Protein AF-A0A1H6F3I1-F1 (afdb_monomer)

Mean predicted aligned error: 3.03 Å

Sequence (189 aa):
MLNPTYPAAVVAGNVETSQAVTDALYGALGVLAGSQGTMNNFTFGNQDYQYYETLCGGTGAGPDFPGADAVHSHMTNSRLTDPEVLETRFPVRLDSFR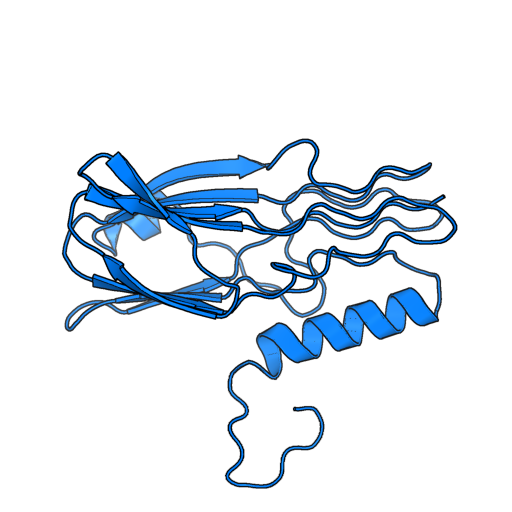IRRDSGGSGQQPGGDGVERRLCFLQPMQAAILSGHRTLPPHGLVGGGSGKTGENQVERIDGKIEKLGGTAEVDMQAGDVFVIKTPGGGGFG

Radius of gyration: 16.83 Å; Cα contacts (8 Å, |Δi|>4): 599; chains: 1; bounding box: 41×43×47 Å

pLDDT: mean 96.12, std 4.03, range [79.38, 98.88]

Secondary structure (DSSP, 8-state):
--SPPTTS--TTIIIIIHHHHHHHHHHHHTSS--------EEEEE-SS-EEEE---BPPPP-SS-PPPTTB--TT--PPPPPHHHHHHHSSEEEEEEEEETT-SPPSSBPPPPEEEEEEEESS-EEEEEE-S-SSSPPPPBTTPPPPPPPEEEEE-TTS-EEEE-SEEEEEEPTT-EEEEE---PPPB-

Organism: NCBI:txid1899563

InterPro domains:
  IPR003692 Hydantoinase B/oxoprolinase [PF02538] (1-189)
  IPR045079 Oxoprolinase-like [PTHR11365] (1-185)

Structure (mmCIF, N/CA/C/O backbone):
data_AF-A0A1H6F3I1-F1
#
_entry.id   AF-A0A1H6F3I1-F1
#
loop_
_atom_site.group_PDB
_atom_site.id
_atom_site.type_symbol
_atom_site.label_atom_id
_atom_site.label_alt_id
_atom_site.label_comp_id
_atom_site.label_asym_id
_atom_site.label_entity_id
_atom_site.label_seq_id
_atom_site.pdbx_PDB_ins_code
_atom_site.Cartn_x
_atom_site.Cartn_y
_atom_site.Cartn_z
_atom_site.occupancy
_atom_site.B_iso_o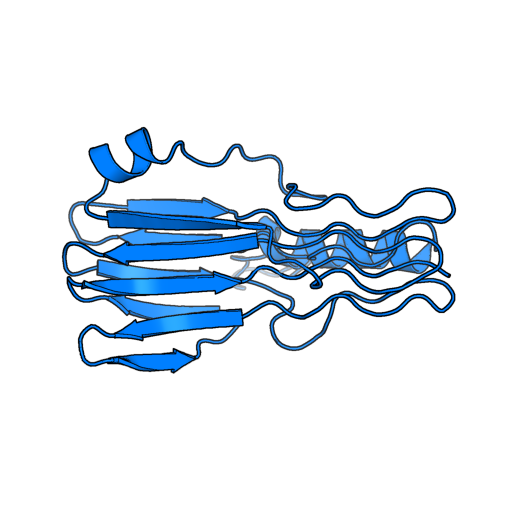r_equiv
_atom_site.auth_seq_id
_atom_site.auth_comp_id
_atom_site.auth_asym_id
_atom_site.auth_atom_id
_atom_site.pdbx_PDB_model_num
ATOM 1 N N . MET A 1 1 ? 3.421 -20.250 -3.671 1.00 79.38 1 MET A N 1
ATOM 2 C CA . MET A 1 1 ? 2.124 -19.620 -3.998 1.00 79.38 1 MET A CA 1
ATOM 3 C C . MET A 1 1 ? 1.605 -19.965 -5.391 1.00 79.38 1 MET A C 1
ATOM 5 O O . MET A 1 1 ? 0.431 -20.267 -5.481 1.00 79.38 1 MET A O 1
ATOM 9 N N . LEU A 1 2 ? 2.416 -19.959 -6.459 1.00 84.81 2 LEU A N 1
ATOM 10 C CA . LEU A 1 2 ? 1.909 -20.157 -7.834 1.00 84.81 2 LEU A CA 1
ATOM 11 C C . LEU A 1 2 ? 1.447 -21.579 -8.196 1.00 84.81 2 LEU A C 1
ATOM 13 O O . LEU A 1 2 ? 0.582 -21.735 -9.046 1.00 84.81 2 LEU A O 1
ATOM 17 N N . ASN A 1 3 ? 2.008 -22.605 -7.559 1.00 89.56 3 ASN A N 1
ATOM 18 C CA . ASN A 1 3 ? 1.570 -23.994 -7.713 1.00 89.56 3 ASN A CA 1
ATOM 19 C C . ASN A 1 3 ? 1.567 -24.669 -6.332 1.00 89.56 3 ASN A C 1
ATOM 21 O O . ASN A 1 3 ? 2.534 -25.346 -5.977 1.00 89.56 3 ASN A O 1
ATOM 25 N N . PRO A 1 4 ? 0.583 -24.353 -5.473 1.00 88.69 4 PRO A N 1
ATOM 26 C CA . PRO A 1 4 ? 0.549 -24.848 -4.107 1.00 88.69 4 PRO A CA 1
ATOM 27 C C . PRO A 1 4 ? 0.063 -26.300 -4.072 1.00 88.69 4 PRO A C 1
ATOM 29 O O . PRO A 1 4 ? -0.896 -26.665 -4.746 1.00 88.69 4 PRO A O 1
ATOM 32 N N . THR A 1 5 ? 0.685 -27.115 -3.225 1.00 93.19 5 THR A N 1
ATOM 33 C CA . THR A 1 5 ? 0.215 -28.474 -2.937 1.00 93.19 5 THR A CA 1
ATOM 34 C C . THR A 1 5 ? -0.659 -28.445 -1.690 1.00 93.19 5 THR A C 1
ATOM 36 O O . THR A 1 5 ? -0.264 -27.876 -0.673 1.00 93.19 5 THR A O 1
ATOM 39 N N . TYR A 1 6 ? -1.842 -29.059 -1.742 1.00 90.88 6 TYR A N 1
ATOM 40 C CA . TYR A 1 6 ? -2.710 -29.201 -0.568 1.00 90.88 6 TYR A CA 1
ATOM 41 C C . TYR A 1 6 ? -1.950 -29.862 0.605 1.00 90.88 6 TYR A C 1
ATOM 43 O O . TYR A 1 6 ? -1.241 -30.842 0.360 1.00 90.88 6 TYR A O 1
ATOM 51 N N . PRO A 1 7 ? -2.084 -29.382 1.863 1.00 92.56 7 PRO A N 1
ATOM 52 C CA . PRO A 1 7 ? -2.989 -28.339 2.373 1.00 92.56 7 PRO A CA 1
ATOM 53 C C . PRO A 1 7 ? -2.324 -26.957 2.556 1.00 92.56 7 PRO A C 1
ATOM 55 O O . PRO A 1 7 ? -2.659 -26.235 3.494 1.00 92.56 7 PRO A O 1
ATOM 58 N N . ALA A 1 8 ? -1.349 -26.587 1.716 1.00 89.75 8 ALA A N 1
ATOM 59 C CA . ALA A 1 8 ? -0.646 -25.311 1.857 1.00 89.75 8 ALA A CA 1
ATOM 60 C C . ALA A 1 8 ? -1.614 -24.115 1.906 1.00 89.75 8 ALA A C 1
ATOM 62 O O . ALA A 1 8 ? -2.583 -24.050 1.148 1.00 89.75 8 ALA A O 1
ATOM 63 N N . ALA A 1 9 ? -1.321 -23.147 2.777 1.00 87.31 9 ALA A N 1
ATOM 64 C CA . ALA A 1 9 ? -2.073 -21.903 2.844 1.00 87.31 9 ALA A CA 1
ATOM 65 C C . ALA A 1 9 ? -1.863 -21.089 1.558 1.00 87.31 9 ALA A C 1
ATOM 67 O O . ALA A 1 9 ? -0.732 -20.848 1.137 1.00 87.31 9 ALA A O 1
ATOM 68 N N . VAL A 1 10 ? -2.969 -20.676 0.939 1.00 88.38 10 VAL A N 1
ATOM 69 C CA . VAL A 1 10 ? -2.980 -19.938 -0.340 1.00 88.38 10 VAL A CA 1
ATOM 70 C C . VAL A 1 10 ? -3.662 -18.577 -0.241 1.00 88.38 10 VAL A C 1
ATOM 72 O O . VAL A 1 10 ? -3.747 -17.852 -1.235 1.00 88.38 10 VAL A O 1
ATOM 75 N N . VAL A 1 11 ? -4.130 -18.209 0.956 1.00 79.75 11 VAL A N 1
ATOM 76 C CA . VAL A 1 11 ? -4.587 -16.844 1.226 1.00 79.75 11 VAL A CA 1
ATOM 77 C C . VAL A 1 11 ? -3.439 -15.885 0.888 1.00 79.75 11 VAL A C 1
ATOM 79 O O . VAL A 1 11 ? -2.279 -16.227 1.100 1.00 79.75 11 VAL A O 1
ATOM 82 N N . ALA A 1 12 ? -3.749 -14.736 0.285 1.00 81.81 12 ALA A N 1
ATOM 83 C CA . ALA A 1 12 ? -2.808 -13.818 -0.379 1.00 81.81 12 ALA A CA 1
ATOM 84 C C . ALA A 1 12 ? -2.392 -14.150 -1.828 1.00 81.81 12 ALA A C 1
ATOM 86 O O . ALA A 1 12 ? -1.804 -13.293 -2.488 1.00 81.81 12 ALA A O 1
ATOM 87 N N . GLY A 1 13 ? -2.698 -15.334 -2.374 1.00 83.25 13 GLY A N 1
ATOM 88 C CA . GLY A 1 13 ? -2.279 -15.704 -3.737 1.00 83.25 13 GLY A CA 1
ATOM 89 C C . GLY A 1 13 ? -2.839 -14.765 -4.808 1.00 83.25 13 GLY A C 1
ATOM 90 O O . GLY A 1 13 ? -2.088 -14.137 -5.554 1.00 83.25 13 GLY A O 1
ATOM 91 N N . ASN A 1 14 ? -4.162 -14.606 -4.824 1.00 82.69 14 ASN A N 1
ATOM 92 C CA . ASN A 1 14 ? -4.837 -13.747 -5.798 1.00 82.69 14 ASN A CA 1
ATOM 93 C C . ASN A 1 14 ? -4.574 -12.262 -5.586 1.00 82.69 14 ASN A C 1
ATOM 95 O O . ASN A 1 14 ? -4.738 -11.501 -6.532 1.00 82.69 14 ASN A O 1
ATOM 99 N N . VAL A 1 15 ? -4.214 -11.853 -4.370 1.00 84.00 15 VAL A N 1
ATOM 100 C CA . VAL A 1 15 ? -4.141 -10.434 -4.020 1.00 84.00 15 VAL A CA 1
ATOM 101 C C . VAL A 1 15 ? -2.706 -9.906 -4.026 1.00 84.00 15 VAL A C 1
ATOM 103 O O . VAL A 1 15 ? -2.432 -8.895 -4.654 1.00 84.00 15 VAL A O 1
ATOM 106 N N . GLU A 1 16 ? -1.744 -10.622 -3.448 1.00 92.50 16 GLU A N 1
ATOM 107 C CA . GLU A 1 16 ? -0.349 -10.160 -3.393 1.00 92.50 16 GLU A CA 1
ATOM 108 C C . GLU A 1 16 ? 0.541 -10.868 -4.422 1.00 92.50 16 GLU A C 1
ATOM 110 O O . GLU A 1 16 ? 1.332 -10.231 -5.112 1.00 92.50 16 GLU A O 1
ATOM 115 N N . THR A 1 17 ? 0.409 -12.193 -4.580 1.00 92.06 17 THR A N 1
ATOM 116 C CA . THR A 1 17 ? 1.287 -12.931 -5.512 1.00 92.06 17 THR A CA 1
ATOM 117 C C . THR A 1 17 ? 1.000 -12.558 -6.967 1.00 92.06 17 THR A C 1
ATOM 119 O O . THR A 1 17 ? 1.933 -12.383 -7.745 1.00 92.06 17 THR A O 1
ATOM 122 N N . SER A 1 18 ? -0.273 -12.414 -7.341 1.00 92.69 18 SER A N 1
ATOM 123 C CA . SER A 1 18 ? -0.676 -12.036 -8.703 1.00 92.69 18 SER A CA 1
ATOM 124 C C . SER A 1 18 ? -0.163 -10.642 -9.106 1.00 92.69 18 SER A C 1
ATOM 126 O O . SER A 1 18 ? 0.289 -10.463 -10.238 1.00 92.69 18 SER A O 1
ATOM 128 N N . GLN A 1 19 ? -0.169 -9.686 -8.168 1.00 94.12 19 GLN A N 1
ATOM 129 C CA . GLN A 1 19 ? 0.387 -8.344 -8.338 1.00 94.12 19 GLN A CA 1
ATOM 130 C C . GLN A 1 19 ? 1.887 -8.422 -8.626 1.00 94.12 19 GLN A C 1
ATOM 132 O O . GLN A 1 19 ? 2.334 -7.979 -9.682 1.00 94.12 19 GLN A O 1
ATOM 137 N N . ALA A 1 20 ? 2.641 -9.101 -7.754 1.00 93.00 20 ALA A N 1
ATOM 138 C CA . ALA A 1 20 ? 4.086 -9.256 -7.904 1.00 93.00 20 ALA A CA 1
ATOM 139 C C . ALA A 1 20 ? 4.481 -9.953 -9.217 1.00 93.00 20 ALA A C 1
ATOM 141 O O . ALA A 1 20 ? 5.459 -9.575 -9.856 1.00 93.00 20 ALA A O 1
ATOM 142 N N . VAL A 1 21 ? 3.717 -10.964 -9.642 1.00 94.50 21 VAL A N 1
ATOM 143 C CA . VAL A 1 21 ? 3.950 -11.669 -10.914 1.00 94.50 21 VAL A CA 1
ATOM 144 C C . VAL A 1 21 ? 3.700 -10.751 -12.102 1.00 94.50 21 VAL A C 1
ATOM 146 O O . VAL A 1 21 ? 4.485 -10.751 -13.046 1.00 94.50 21 VAL A O 1
ATOM 149 N N . THR A 1 22 ? 2.628 -9.961 -12.056 1.00 95.19 22 THR A N 1
ATOM 150 C CA . THR A 1 22 ? 2.292 -9.024 -13.132 1.00 95.19 22 THR A CA 1
ATOM 151 C C . THR A 1 22 ? 3.362 -7.939 -13.266 1.00 95.19 22 THR A C 1
ATOM 153 O O . THR A 1 22 ? 3.863 -7.722 -14.369 1.00 95.19 22 THR A O 1
ATOM 156 N N . ASP A 1 23 ? 3.779 -7.327 -12.153 1.00 94.06 23 ASP A N 1
ATOM 157 C CA . ASP A 1 23 ? 4.871 -6.343 -12.132 1.00 94.06 23 ASP A CA 1
ATOM 158 C C . ASP A 1 23 ? 6.190 -6.945 -12.640 1.00 94.06 23 ASP A C 1
ATOM 160 O O . ASP A 1 23 ? 6.886 -6.329 -13.446 1.00 94.06 23 ASP A O 1
ATOM 164 N N . ALA A 1 24 ? 6.526 -8.172 -12.228 1.00 94.12 24 ALA A N 1
ATOM 165 C CA . ALA A 1 24 ? 7.737 -8.849 -12.688 1.00 94.12 24 ALA A CA 1
ATOM 166 C C . ALA A 1 24 ? 7.734 -9.094 -14.205 1.00 94.12 24 ALA A C 1
ATOM 168 O O . ALA A 1 24 ? 8.768 -8.925 -14.851 1.00 94.12 24 ALA A O 1
ATOM 169 N N . LEU A 1 25 ? 6.589 -9.470 -14.785 1.00 96.44 25 LEU A N 1
ATOM 170 C CA . LEU A 1 25 ? 6.459 -9.669 -16.231 1.00 96.44 25 LEU A CA 1
ATOM 171 C C . LEU A 1 25 ? 6.636 -8.356 -16.995 1.00 96.44 25 LEU A C 1
ATOM 173 O O . LEU A 1 25 ? 7.384 -8.319 -17.972 1.00 96.44 25 LEU A O 1
ATOM 177 N N . TYR A 1 26 ? 5.992 -7.276 -16.550 1.00 96.38 26 TYR A N 1
ATOM 178 C CA . TYR A 1 26 ? 6.137 -5.979 -17.207 1.00 96.38 26 TYR A CA 1
ATOM 179 C C . TYR A 1 26 ? 7.553 -5.410 -17.090 1.00 96.38 26 TYR A C 1
ATOM 181 O O . TYR A 1 26 ? 8.094 -4.928 -18.089 1.00 96.38 26 TYR A O 1
ATOM 189 N N . GLY A 1 27 ? 8.170 -5.530 -15.912 1.00 94.12 27 GLY A N 1
ATOM 190 C CA . GLY A 1 27 ? 9.555 -5.122 -15.691 1.00 94.12 27 GLY A CA 1
ATOM 191 C C . GLY A 1 27 ? 10.535 -5.926 -16.549 1.00 94.12 27 GLY A C 1
ATOM 192 O O . GLY A 1 27 ? 11.423 -5.348 -17.171 1.00 94.12 27 GLY A O 1
ATOM 193 N N . ALA A 1 28 ? 10.340 -7.245 -16.670 1.00 95.38 28 ALA A N 1
ATOM 194 C CA . ALA A 1 28 ? 11.172 -8.104 -17.518 1.00 95.38 28 ALA A CA 1
ATOM 195 C C . ALA A 1 28 ? 11.045 -7.780 -19.016 1.00 95.38 28 ALA A C 1
ATOM 197 O O . ALA A 1 28 ? 12.019 -7.900 -19.756 1.00 95.38 28 ALA A 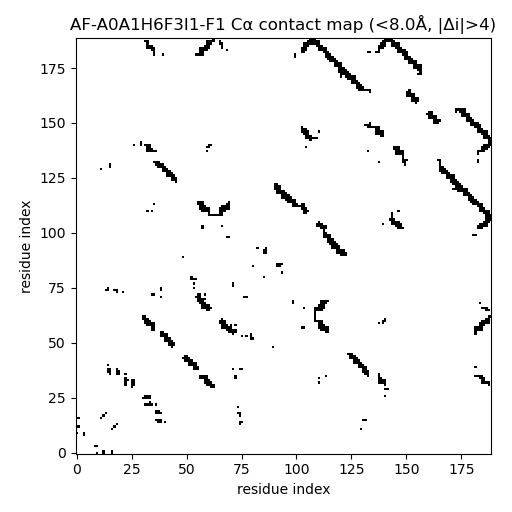O 1
ATOM 198 N N . LEU A 1 29 ? 9.858 -7.359 -19.463 1.00 96.00 29 LEU A N 1
ATOM 199 C CA . LEU A 1 29 ? 9.623 -6.900 -20.835 1.00 96.00 29 LEU A CA 1
ATOM 200 C C . LEU A 1 29 ? 10.100 -5.460 -21.077 1.00 96.00 29 LEU A C 1
ATOM 202 O O . LEU A 1 29 ? 10.172 -5.035 -22.227 1.00 96.00 29 LEU A O 1
ATOM 206 N N . GLY A 1 30 ? 10.415 -4.711 -20.018 1.00 93.25 30 GLY A N 1
ATOM 207 C CA . GLY A 1 30 ? 10.867 -3.326 -20.106 1.00 93.25 30 GLY A CA 1
ATOM 208 C C . GLY A 1 30 ? 9.797 -2.353 -20.604 1.00 93.25 30 GLY A C 1
ATOM 209 O O . GLY A 1 30 ? 10.138 -1.340 -21.210 1.00 93.25 30 GLY A O 1
ATOM 210 N N . VAL A 1 31 ? 8.515 -2.656 -20.377 1.00 94.94 31 VAL A N 1
ATOM 211 C CA . VAL A 1 31 ? 7.386 -1.839 -20.868 1.00 94.94 31 VAL A CA 1
ATOM 212 C C . VAL A 1 31 ? 6.736 -0.975 -19.786 1.00 94.94 31 VAL A C 1
ATOM 214 O O . VAL A 1 31 ? 6.050 -0.011 -20.111 1.00 94.94 31 VAL A O 1
ATOM 217 N N . LEU A 1 32 ? 6.940 -1.313 -18.510 1.00 97.44 32 LEU A N 1
ATOM 218 C CA . LEU A 1 32 ? 6.406 -0.580 -17.363 1.00 97.44 32 LEU A CA 1
ATOM 219 C C . LEU A 1 32 ? 7.351 -0.754 -16.169 1.00 97.44 32 LEU A C 1
ATOM 221 O O . LEU A 1 32 ? 7.809 -1.868 -15.906 1.00 97.44 32 LEU A O 1
ATOM 225 N N . ALA A 1 33 ? 7.631 0.328 -15.446 1.00 98.12 33 ALA A N 1
ATOM 226 C CA . ALA A 1 33 ? 8.246 0.260 -14.124 1.00 98.12 33 ALA A CA 1
ATOM 227 C C . ALA A 1 33 ? 7.305 -0.421 -13.111 1.00 98.12 33 ALA A C 1
ATOM 229 O O . ALA A 1 33 ? 6.116 -0.605 -13.372 1.00 98.12 33 ALA A O 1
ATOM 230 N N . GLY A 1 34 ? 7.812 -0.780 -11.932 1.00 97.94 34 GLY A N 1
ATOM 231 C CA . GLY A 1 34 ? 6.987 -1.406 -10.900 1.00 97.94 34 GLY A CA 1
ATOM 232 C C . GLY A 1 34 ? 5.876 -0.471 -10.421 1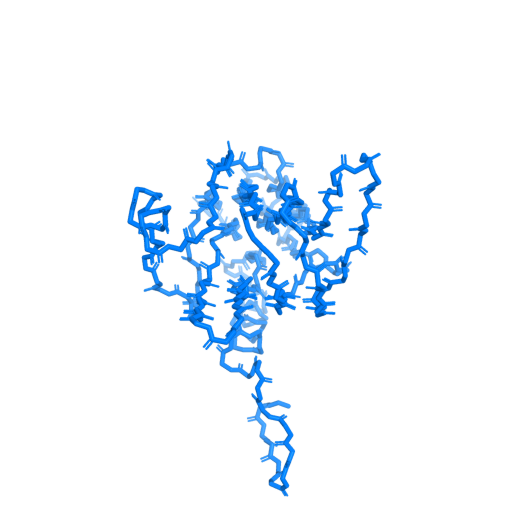.00 97.94 34 GLY A C 1
ATOM 233 O O . GLY A 1 34 ? 6.148 0.670 -10.043 1.00 97.94 34 GLY A O 1
ATOM 234 N N . SER A 1 35 ? 4.631 -0.940 -10.404 1.00 97.81 35 SER A N 1
ATOM 235 C CA . SER A 1 35 ? 3.531 -0.227 -9.743 1.00 97.81 35 SER A CA 1
ATOM 236 C C . SER A 1 35 ? 3.548 -0.481 -8.234 1.00 97.81 35 SER A C 1
ATOM 238 O O . SER A 1 35 ? 4.462 -1.103 -7.701 1.00 97.81 35 SER A O 1
ATOM 240 N N . GLN A 1 36 ? 2.513 -0.040 -7.512 1.00 96.75 36 GLN A N 1
ATOM 241 C CA . GLN A 1 36 ? 2.380 -0.315 -6.078 1.00 96.75 36 GLN A CA 1
ATOM 242 C C . GLN A 1 36 ? 2.485 -1.807 -5.698 1.00 96.75 36 GLN A C 1
ATOM 244 O O . GLN A 1 36 ? 2.711 -2.100 -4.526 1.00 96.75 36 GLN A O 1
ATOM 249 N N . GLY A 1 37 ? 2.267 -2.729 -6.650 1.00 94.62 37 GLY A N 1
ATOM 250 C CA . GLY A 1 37 ? 2.505 -4.170 -6.518 1.00 94.62 37 GLY A CA 1
ATOM 251 C C . GLY A 1 37 ? 1.771 -4.864 -5.371 1.00 94.62 37 GLY A C 1
ATOM 252 O O . GLY A 1 37 ? 2.209 -5.901 -4.879 1.00 94.62 37 GLY A O 1
ATOM 253 N N . THR A 1 38 ? 0.668 -4.285 -4.900 1.00 95.50 38 THR A N 1
ATOM 254 C CA . THR A 1 38 ? -0.129 -4.790 -3.777 1.00 95.50 38 THR A CA 1
ATOM 255 C C . THR A 1 38 ? -1.559 -4.275 -3.864 1.00 95.50 38 THR A C 1
ATOM 257 O O . THR A 1 38 ? -1.799 -3.192 -4.399 1.00 95.50 38 THR A O 1
ATOM 260 N N . MET A 1 39 ? -2.522 -5.033 -3.331 1.00 95.50 39 MET A N 1
ATOM 261 C CA . MET A 1 39 ? -3.905 -4.552 -3.212 1.00 95.50 39 MET A CA 1
ATOM 262 C C . MET A 1 39 ? -4.164 -3.803 -1.904 1.00 95.50 39 MET A C 1
ATOM 264 O O . MET A 1 39 ? -5.237 -3.223 -1.758 1.00 95.50 39 MET A O 1
ATOM 268 N N . ASN A 1 40 ? -3.211 -3.813 -0.961 1.00 95.94 40 ASN A N 1
ATOM 269 C CA . ASN A 1 40 ? -3.369 -3.250 0.383 1.00 95.94 40 ASN A CA 1
ATOM 270 C C . ASN A 1 40 ? -4.675 -3.729 1.045 1.00 95.94 40 ASN A C 1
ATOM 272 O O . ASN A 1 40 ? -5.554 -2.923 1.347 1.00 95.94 40 ASN A O 1
ATOM 276 N N . ASN A 1 41 ? -4.813 -5.045 1.220 1.00 95.62 41 ASN A N 1
ATOM 277 C CA . ASN A 1 41 ? -6.010 -5.663 1.784 1.00 95.62 41 ASN A CA 1
ATOM 278 C C . ASN A 1 41 ? -6.161 -5.244 3.235 1.00 95.62 41 ASN A C 1
ATOM 280 O O . ASN A 1 41 ? -5.406 -5.712 4.090 1.00 95.62 41 ASN A O 1
ATOM 284 N N . PHE A 1 42 ? -7.133 -4.386 3.497 1.00 97.31 42 PHE A N 1
ATOM 285 C CA . PHE A 1 42 ? -7.450 -3.919 4.827 1.00 97.31 42 PHE A CA 1
ATOM 286 C C . PHE A 1 42 ? -8.795 -4.483 5.254 1.00 97.31 42 PHE A C 1
ATOM 288 O O . PHE A 1 42 ? -9.813 -4.315 4.578 1.00 97.31 42 PHE A O 1
ATOM 295 N N . THR A 1 43 ? -8.790 -5.161 6.390 1.00 97.50 43 THR A N 1
ATOM 296 C CA . THR A 1 43 ? -9.984 -5.747 6.984 1.00 97.50 43 THR A CA 1
ATOM 297 C C . THR A 1 43 ? -10.112 -5.306 8.416 1.00 97.50 43 THR A C 1
ATOM 299 O O . THR A 1 43 ? -9.111 -5.185 9.119 1.00 97.50 43 THR A O 1
ATOM 302 N N . PHE A 1 44 ? -11.341 -5.134 8.872 1.00 98.50 44 PHE A N 1
ATOM 303 C CA . PHE A 1 44 ? -11.605 -4.969 10.289 1.00 98.50 44 PHE A CA 1
ATOM 304 C C . PHE A 1 44 ? -12.987 -5.490 10.649 1.00 98.50 44 PHE A C 1
ATOM 306 O O . PHE A 1 44 ? -13.858 -5.645 9.789 1.00 98.50 44 PHE A O 1
ATOM 313 N N . GLY A 1 45 ? -13.194 -5.754 11.931 1.00 98.25 45 GLY A N 1
ATOM 314 C CA . GLY A 1 45 ? -14.476 -6.227 12.415 1.00 98.25 45 GLY A CA 1
ATOM 315 C C . GLY A 1 45 ? -14.481 -6.589 13.889 1.00 98.25 45 GLY A C 1
ATOM 316 O O . GLY A 1 45 ? -13.498 -6.419 14.611 1.00 98.25 45 GLY A O 1
ATOM 317 N N . ASN A 1 46 ? -15.629 -7.086 14.324 1.00 97.62 46 ASN A N 1
ATOM 318 C CA . ASN A 1 46 ? -15.866 -7.674 15.635 1.00 97.62 46 ASN A CA 1
ATOM 319 C C . ASN A 1 46 ? -17.015 -8.697 15.511 1.00 97.62 46 ASN A C 1
ATOM 321 O O . ASN A 1 46 ? -17.228 -9.251 14.436 1.00 97.62 46 ASN A O 1
ATOM 325 N N . GLN A 1 47 ? -17.744 -8.982 16.594 1.00 97.44 47 GLN A N 1
ATOM 326 C CA . GLN A 1 47 ? -18.860 -9.937 16.560 1.00 97.44 47 GLN A CA 1
ATOM 327 C C . GLN A 1 47 ? -20.034 -9.484 15.673 1.00 97.44 47 GLN A C 1
ATOM 329 O O . GLN A 1 47 ? -20.744 -10.335 15.143 1.00 97.44 47 GLN A O 1
ATOM 334 N N . ASP A 1 48 ? -20.209 -8.173 15.489 1.00 97.38 48 ASP A N 1
ATOM 335 C CA . ASP A 1 48 ? -21.362 -7.583 14.801 1.00 97.38 48 ASP A CA 1
ATOM 336 C C . ASP A 1 48 ? -21.018 -7.061 13.395 1.00 97.38 48 ASP A C 1
ATOM 338 O O . ASP A 1 48 ? -21.899 -6.933 12.541 1.00 97.38 48 ASP A O 1
ATOM 342 N N . TYR A 1 49 ? -19.739 -6.764 13.135 1.00 97.56 49 TYR A N 1
ATOM 343 C CA . TYR A 1 49 ? -19.281 -6.124 11.901 1.00 97.56 49 TYR A CA 1
ATOM 344 C C . TYR A 1 49 ? -18.145 -6.887 11.228 1.00 97.56 49 TYR A C 1
ATOM 346 O O . TYR A 1 49 ? -17.222 -7.364 11.884 1.00 97.56 49 TYR A O 1
ATOM 354 N N . GLN A 1 50 ? -18.156 -6.891 9.895 1.00 97.00 50 GLN A N 1
ATOM 355 C CA . GLN A 1 50 ? -17.044 -7.352 9.073 1.00 97.00 50 GLN A CA 1
ATOM 356 C C . GLN A 1 50 ? -16.907 -6.453 7.843 1.00 97.00 50 GLN A C 1
ATOM 358 O O . GLN A 1 50 ? -17.850 -6.298 7.066 1.00 97.00 50 GLN A O 1
ATOM 363 N N . TYR A 1 51 ? -15.722 -5.878 7.664 1.00 96.88 51 TYR A N 1
ATOM 364 C CA . TYR A 1 51 ? -15.376 -5.033 6.530 1.00 96.88 51 TYR A CA 1
ATOM 365 C C . TYR A 1 51 ? -14.111 -5.538 5.838 1.00 96.88 51 TYR A C 1
ATOM 367 O O . TYR A 1 51 ? -13.175 -6.012 6.485 1.00 96.88 51 TYR A O 1
ATOM 375 N N . TYR A 1 52 ? -14.091 -5.419 4.513 1.00 94.75 52 TYR A N 1
ATOM 376 C CA . TYR A 1 52 ? -12.958 -5.747 3.657 1.00 94.75 52 TYR A CA 1
ATOM 377 C C . TYR A 1 52 ? -12.862 -4.699 2.551 1.00 94.75 52 TYR A C 1
ATOM 379 O O . TYR A 1 52 ? -13.846 -4.428 1.862 1.00 94.75 52 TYR A O 1
ATOM 387 N N . GLU A 1 53 ? -11.672 -4.143 2.356 1.00 93.31 53 GLU A N 1
ATOM 388 C CA . GLU A 1 53 ? -11.379 -3.185 1.296 1.00 93.31 53 GLU A CA 1
ATOM 389 C C . GLU A 1 53 ? -9.963 -3.391 0.755 1.00 93.31 53 GLU A C 1
ATOM 391 O O . GLU A 1 53 ? -9.048 -3.828 1.453 1.00 93.31 53 GLU A O 1
ATOM 396 N N . THR A 1 54 ? -9.785 -3.042 -0.513 1.00 94.94 54 THR A N 1
ATOM 397 C CA . THR A 1 54 ? -8.481 -2.910 -1.161 1.00 94.94 54 THR A CA 1
ATOM 398 C C . THR A 1 54 ? -8.225 -1.439 -1.443 1.00 94.94 54 THR A C 1
ATOM 400 O O . THR A 1 54 ? -9.142 -0.727 -1.846 1.00 94.94 54 THR A O 1
ATOM 403 N N . LEU A 1 55 ? -6.986 -0.975 -1.279 1.00 95.75 55 LEU A N 1
ATOM 404 C CA . LEU A 1 55 ? -6.620 0.429 -1.481 1.00 95.75 55 LEU A CA 1
ATOM 405 C C . LEU A 1 55 ? -5.748 0.610 -2.722 1.00 95.75 55 LEU A C 1
ATOM 407 O O . LEU A 1 55 ? -4.861 -0.194 -3.012 1.00 95.75 55 LEU A O 1
ATOM 411 N N . CYS A 1 56 ? -6.026 1.687 -3.454 1.00 96.50 56 CYS A N 1
ATOM 412 C CA . CYS A 1 56 ? -5.272 2.104 -4.627 1.00 96.50 56 CYS A CA 1
ATOM 413 C C . CYS A 1 56 ? -3.874 2.640 -4.269 1.00 96.50 56 CYS A C 1
ATOM 415 O O . CYS A 1 56 ? -3.522 2.817 -3.102 1.00 96.50 56 CYS A O 1
ATOM 417 N N . GLY A 1 57 ? -3.066 2.922 -5.285 1.00 97.38 57 GLY A N 1
ATOM 418 C CA . GLY A 1 57 ? -1.710 3.428 -5.116 1.00 97.38 57 GLY A CA 1
ATOM 419 C C . GLY A 1 57 ? -1.154 3.969 -6.425 1.00 97.38 57 GLY A C 1
ATOM 420 O O . GLY A 1 57 ? -1.912 4.212 -7.363 1.00 97.38 57 GLY A O 1
ATOM 421 N N . GLY A 1 58 ? 0.160 4.167 -6.478 1.00 98.31 58 GLY A N 1
ATOM 422 C CA . GLY A 1 58 ? 0.821 4.673 -7.677 1.00 98.31 58 GLY A CA 1
ATOM 423 C C . GLY A 1 58 ? 1.085 3.578 -8.707 1.00 98.31 58 GLY A C 1
ATOM 424 O O . GLY A 1 58 ? 1.462 2.460 -8.344 1.00 98.31 58 GLY A O 1
ATOM 425 N N . THR A 1 59 ? 0.927 3.883 -9.996 1.00 98.44 59 THR A N 1
ATOM 426 C CA . THR A 1 59 ? 1.382 2.980 -11.070 1.00 98.44 59 THR A CA 1
ATOM 427 C C . THR A 1 59 ? 2.799 3.304 -11.511 1.00 98.44 59 THR A C 1
ATOM 429 O O . THR A 1 59 ? 3.245 4.448 -11.402 1.00 98.44 59 THR A O 1
ATOM 432 N N . GLY A 1 60 ? 3.503 2.309 -12.045 1.00 98.38 60 GLY A N 1
ATOM 433 C CA . GLY A 1 60 ? 4.785 2.533 -12.701 1.00 98.38 60 GLY A CA 1
ATOM 434 C C . GLY A 1 60 ? 4.641 3.402 -13.952 1.00 98.38 60 GLY A C 1
ATOM 435 O O . GLY A 1 60 ? 3.581 3.428 -14.584 1.00 98.38 60 GLY A O 1
ATOM 436 N N . ALA A 1 61 ? 5.710 4.116 -14.290 1.00 98.50 61 ALA A N 1
ATOM 437 C CA . ALA A 1 61 ? 5.841 4.851 -15.542 1.00 98.50 61 ALA A CA 1
ATOM 438 C C . ALA A 1 61 ? 6.284 3.938 -16.698 1.00 98.50 61 ALA A C 1
ATOM 440 O O . ALA A 1 61 ? 6.924 2.903 -16.481 1.00 98.50 61 ALA A O 1
ATOM 441 N N . GLY A 1 62 ? 5.957 4.334 -17.926 1.00 97.69 62 GLY A N 1
ATOM 442 C CA . GLY A 1 62 ? 6.409 3.688 -19.159 1.00 97.69 62 GLY A CA 1
ATOM 443 C C . GLY A 1 62 ? 7.324 4.593 -19.991 1.00 97.69 62 GLY A C 1
ATOM 444 O O . GLY A 1 62 ? 7.618 5.717 -19.582 1.00 97.69 62 GLY A O 1
ATOM 445 N N . PRO A 1 63 ? 7.767 4.132 -21.175 1.00 95.88 63 PRO A N 1
ATOM 446 C CA . PRO A 1 63 ? 8.685 4.885 -22.033 1.00 95.88 63 PRO A CA 1
ATOM 447 C C . PRO A 1 63 ? 8.159 6.253 -22.488 1.00 95.88 63 PRO A C 1
ATOM 449 O O . PRO A 1 63 ? 8.931 7.186 -22.700 1.00 95.88 63 PRO A O 1
ATOM 452 N N . ASP A 1 64 ? 6.845 6.373 -22.650 1.00 96.69 64 ASP A N 1
ATOM 453 C CA . ASP A 1 64 ? 6.165 7.528 -23.234 1.00 96.69 64 ASP A CA 1
ATOM 454 C C . ASP A 1 64 ? 5.033 8.084 -22.355 1.00 96.69 64 ASP A C 1
ATOM 456 O O . ASP A 1 64 ? 4.344 9.019 -22.766 1.00 96.69 64 ASP A O 1
ATOM 460 N N . PHE A 1 65 ? 4.857 7.567 -21.132 1.00 97.88 65 PHE A N 1
ATOM 461 C CA . PHE A 1 65 ? 3.816 8.026 -20.210 1.00 97.88 65 PHE A CA 1
ATOM 462 C C . PHE A 1 65 ? 4.251 8.002 -18.734 1.00 97.88 65 PHE A C 1
ATOM 464 O O . PHE A 1 65 ? 4.947 7.073 -18.309 1.00 97.88 65 PHE A O 1
ATOM 471 N N . PRO A 1 66 ? 3.807 8.985 -17.926 1.00 98.62 66 PRO A N 1
ATOM 472 C CA . PRO A 1 66 ? 3.972 8.952 -16.478 1.00 98.62 66 PRO A CA 1
ATOM 473 C C . PRO A 1 66 ? 3.050 7.908 -15.842 1.00 98.62 66 PRO A C 1
ATOM 475 O O . PRO A 1 66 ? 2.022 7.527 -16.407 1.00 98.62 66 PRO A O 1
ATOM 478 N N . GLY A 1 67 ? 3.391 7.483 -14.631 1.00 98.38 67 GLY A N 1
ATOM 479 C CA . GLY A 1 67 ? 2.487 6.700 -13.802 1.00 98.38 67 GLY A CA 1
ATOM 480 C C . GLY A 1 67 ? 1.273 7.518 -13.350 1.00 98.38 67 GLY A C 1
ATOM 481 O O . GLY A 1 67 ? 1.336 8.738 -13.208 1.00 98.38 67 GLY A O 1
ATOM 482 N N . ALA A 1 68 ? 0.154 6.839 -13.114 1.00 98.44 68 ALA A N 1
ATOM 483 C CA . ALA A 1 68 ? -1.069 7.441 -12.607 1.00 98.44 68 ALA A CA 1
ATOM 484 C C . ALA A 1 68 ? -1.102 7.420 -11.072 1.00 98.44 68 ALA A C 1
ATOM 486 O O . ALA A 1 68 ? -0.809 6.398 -10.441 1.00 98.44 68 ALA A O 1
ATOM 487 N N . ASP A 1 69 ? -1.502 8.547 -10.485 1.00 98.62 69 ASP A N 1
ATOM 488 C CA . ASP A 1 69 ? -1.692 8.698 -9.043 1.00 98.62 69 ASP A CA 1
ATOM 489 C C . ASP A 1 69 ? -2.962 7.974 -8.575 1.00 98.62 69 ASP A C 1
ATOM 491 O O . ASP A 1 69 ? -4.022 8.113 -9.185 1.00 98.62 69 ASP A O 1
ATOM 495 N N . ALA A 1 70 ? -2.893 7.304 -7.423 1.00 97.06 70 ALA A N 1
ATOM 496 C CA . ALA A 1 70 ? -4.057 6.853 -6.657 1.00 97.06 70 ALA A CA 1
ATOM 497 C C . ALA A 1 70 ? -5.077 5.992 -7.431 1.00 97.06 70 ALA A C 1
ATOM 499 O O . ALA A 1 70 ? -6.286 6.081 -7.191 1.00 97.06 70 ALA A O 1
ATOM 500 N N . VAL A 1 71 ? -4.608 5.107 -8.312 1.00 96.19 71 VAL A N 1
ATOM 501 C CA . VAL A 1 71 ? -5.468 4.188 -9.076 1.00 96.19 71 VAL A CA 1
ATOM 502 C C . VAL A 1 71 ? -5.286 2.735 -8.650 1.00 96.19 71 VAL A C 1
ATOM 504 O O . VAL A 1 71 ? -4.260 2.322 -8.101 1.00 96.19 71 VAL A O 1
ATOM 507 N N . HIS A 1 72 ? -6.323 1.933 -8.866 1.00 94.69 72 HIS A N 1
ATOM 508 C CA . HIS A 1 72 ? -6.186 0.486 -8.794 1.00 94.69 72 HIS A CA 1
ATOM 509 C C . HIS A 1 72 ? -5.451 -0.005 -10.044 1.00 94.69 72 HIS A C 1
ATOM 511 O O . HIS A 1 72 ? -5.789 0.385 -11.159 1.00 94.69 72 HIS A O 1
ATOM 517 N N . SER A 1 73 ? -4.427 -0.833 -9.844 1.00 92.50 73 SER A N 1
ATOM 518 C CA . SER A 1 73 ? -3.561 -1.332 -10.909 1.00 92.50 73 SER A CA 1
ATOM 519 C C . SER A 1 73 ? -3.578 -2.854 -10.981 1.00 92.50 73 SER A C 1
ATOM 521 O O . SER A 1 73 ? -3.849 -3.549 -9.995 1.00 92.50 73 SER A O 1
ATOM 523 N N . HIS A 1 74 ? -3.256 -3.364 -12.170 1.00 92.69 74 HIS A N 1
ATOM 524 C CA . HIS A 1 74 ? -3.116 -4.786 -12.473 1.00 92.69 74 HIS A CA 1
ATOM 525 C C . HIS A 1 74 ? -4.337 -5.614 -12.055 1.00 92.69 74 HIS A C 1
ATOM 527 O O . HIS A 1 74 ? -5.378 -5.555 -12.701 1.00 92.69 74 HIS A O 1
ATOM 533 N N . MET A 1 75 ? -4.194 -6.416 -11.000 1.00 90.56 75 MET A N 1
ATOM 534 C CA . MET A 1 75 ? -5.175 -7.409 -10.572 1.00 90.56 75 MET A CA 1
ATOM 535 C C . MET A 1 75 ? -6.245 -6.824 -9.641 1.00 90.56 75 MET A C 1
ATOM 537 O O . MET A 1 75 ? -7.093 -7.563 -9.145 1.00 90.56 75 MET A O 1
ATOM 541 N N . THR A 1 76 ? -6.227 -5.508 -9.407 1.00 87.06 76 THR A N 1
ATOM 542 C CA . THR A 1 76 ? -7.238 -4.804 -8.614 1.00 87.06 76 THR A CA 1
ATOM 543 C C . THR A 1 76 ? -8.141 -3.982 -9.533 1.00 87.06 76 THR A C 1
ATOM 545 O O . THR A 1 76 ? -7.658 -3.144 -10.288 1.00 87.06 76 THR A O 1
ATOM 548 N N . ASN A 1 77 ? -9.457 -4.188 -9.449 1.00 83.31 77 ASN A N 1
ATOM 549 C CA . ASN A 1 77 ? -10.471 -3.402 -10.170 1.00 83.31 77 ASN A CA 1
ATOM 550 C C . ASN A 1 77 ? -11.717 -3.179 -9.292 1.00 83.31 77 ASN A C 1
ATOM 552 O O . ASN A 1 77 ? -12.858 -3.399 -9.698 1.00 83.31 77 ASN A O 1
ATOM 556 N N . SER A 1 78 ? -11.484 -2.831 -8.029 1.00 83.38 78 SER A N 1
ATOM 557 C CA . SER A 1 78 ? -12.529 -2.499 -7.064 1.00 83.38 78 SER A CA 1
ATOM 558 C C . SER A 1 78 ? -12.872 -1.016 -7.131 1.00 83.38 78 SER A C 1
ATOM 560 O O . SER A 1 78 ? -12.004 -0.183 -7.378 1.00 83.38 78 SER A O 1
ATOM 562 N N . ARG A 1 79 ? -14.122 -0.667 -6.824 1.00 84.62 79 ARG A N 1
ATOM 563 C CA . ARG A 1 79 ? -14.450 0.693 -6.383 1.00 84.62 79 ARG A CA 1
ATOM 564 C C . ARG A 1 79 ? -14.279 0.763 -4.872 1.00 84.62 79 ARG A C 1
ATOM 566 O O . ARG A 1 79 ? -14.669 -0.175 -4.181 1.00 84.62 79 ARG A O 1
ATOM 573 N N . LEU A 1 80 ? -13.704 1.858 -4.388 1.00 86.94 80 LEU A N 1
ATOM 574 C CA . LEU A 1 80 ? -13.658 2.145 -2.956 1.00 86.94 80 LEU A CA 1
ATOM 575 C C . LEU A 1 80 ? -15.070 2.429 -2.443 1.00 86.94 80 LEU A C 1
ATOM 577 O O . LEU A 1 80 ? -15.912 2.940 -3.185 1.00 86.94 80 LEU A O 1
ATOM 581 N N . THR A 1 81 ? -15.322 2.097 -1.180 1.00 92.50 81 THR A N 1
ATOM 582 C CA . THR A 1 81 ? -16.599 2.421 -0.536 1.00 92.50 81 THR A CA 1
ATOM 583 C C . THR A 1 81 ? -16.666 3.926 -0.297 1.00 92.50 81 THR A C 1
ATOM 585 O O . THR A 1 81 ? -15.724 4.504 0.253 1.00 92.50 81 THR A O 1
ATOM 588 N N . ASP A 1 82 ? -17.782 4.553 -0.673 1.00 95.19 82 ASP A N 1
ATOM 589 C CA . ASP A 1 82 ? -18.000 5.975 -0.409 1.00 95.19 82 ASP A CA 1
ATOM 590 C C . ASP A 1 82 ? -17.892 6.263 1.100 1.00 95.19 82 ASP A C 1
ATOM 592 O O . ASP A 1 82 ? -18.463 5.508 1.897 1.00 95.19 82 ASP A O 1
ATOM 596 N N . PRO A 1 83 ? -17.205 7.346 1.520 1.00 96.62 83 PRO A N 1
ATOM 597 C CA . PRO A 1 83 ? -17.011 7.654 2.937 1.00 96.62 83 PRO A CA 1
ATOM 598 C C . PRO A 1 83 ? -18.319 7.698 3.734 1.00 96.62 83 PRO A C 1
ATOM 600 O O . PRO A 1 83 ? -18.417 7.073 4.781 1.00 96.62 83 PRO A O 1
ATOM 603 N N . GLU A 1 84 ? -19.362 8.339 3.200 1.00 97.62 84 GLU A N 1
ATOM 604 C CA . GLU A 1 84 ? -20.666 8.433 3.870 1.00 97.62 84 GLU A CA 1
ATOM 605 C C . GLU A 1 84 ? -21.304 7.053 4.094 1.00 97.62 84 GLU A C 1
ATOM 607 O O . GLU A 1 84 ? -21.902 6.790 5.139 1.00 97.62 84 GLU A O 1
ATOM 612 N N . VAL A 1 85 ? -21.143 6.137 3.133 1.00 97.44 85 VAL A N 1
ATOM 613 C CA . VAL A 1 85 ? -21.653 4.763 3.237 1.00 97.44 85 VAL A CA 1
ATOM 614 C C . VAL A 1 85 ? -20.840 3.962 4.250 1.00 97.44 85 VAL A C 1
ATOM 616 O O . VAL A 1 85 ? -21.426 3.208 5.029 1.00 97.44 85 VAL A O 1
ATOM 619 N N . LEU A 1 86 ? -19.515 4.127 4.254 1.00 97.81 86 LEU A N 1
ATOM 620 C CA . LEU A 1 86 ? -18.615 3.502 5.222 1.00 97.81 86 LEU A CA 1
ATOM 621 C C . LEU A 1 86 ? -18.989 3.915 6.652 1.00 97.81 86 LEU A C 1
ATOM 623 O O . LEU A 1 86 ? -19.255 3.051 7.482 1.00 97.81 86 LEU A O 1
ATOM 627 N N . GLU A 1 87 ? -19.075 5.216 6.915 1.00 98.19 87 GLU A N 1
ATOM 628 C CA . GLU A 1 87 ? -19.330 5.770 8.252 1.00 98.19 87 GLU A CA 1
ATOM 629 C C . GLU A 1 87 ? -20.755 5.504 8.752 1.00 98.19 87 GLU A C 1
ATOM 631 O O . GLU A 1 87 ? -20.986 5.364 9.949 1.00 98.19 87 GLU A O 1
ATOM 636 N N . THR A 1 88 ? -21.728 5.387 7.843 1.00 97.69 88 THR A N 1
ATOM 637 C CA . THR A 1 88 ? -23.109 5.044 8.219 1.00 97.69 88 THR A CA 1
ATOM 638 C C . THR A 1 88 ? -23.247 3.572 8.603 1.00 97.69 88 THR A C 1
ATOM 640 O O . THR A 1 88 ? -24.060 3.219 9.457 1.00 97.69 88 THR A O 1
ATOM 643 N N . ARG A 1 89 ? -22.501 2.683 7.937 1.00 97.38 89 ARG A N 1
ATOM 644 C CA . ARG A 1 89 ? -22.640 1.228 8.111 1.00 97.38 89 ARG A CA 1
ATOM 645 C C . ARG A 1 89 ? -21.713 0.655 9.165 1.00 97.38 89 ARG A C 1
ATOM 647 O O . ARG A 1 89 ? -22.031 -0.387 9.735 1.00 97.38 89 ARG A O 1
ATOM 654 N N . PHE A 1 90 ? -20.581 1.305 9.393 1.0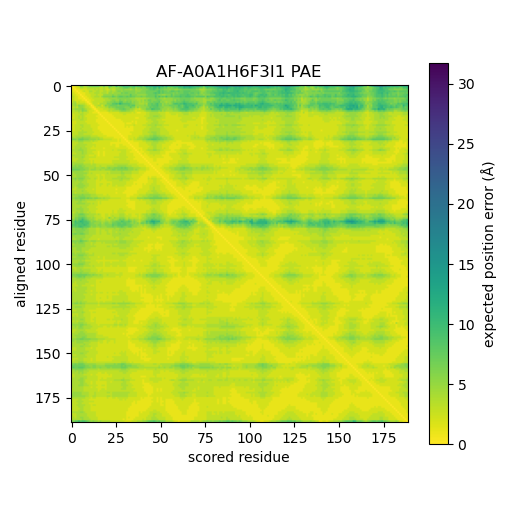0 98.31 90 PHE A N 1
ATOM 655 C CA . PHE A 1 90 ? -19.539 0.821 10.276 1.00 98.31 90 PHE A CA 1
ATOM 656 C C . PHE A 1 90 ? -19.179 1.898 11.299 1.00 98.31 90 PHE A C 1
ATOM 658 O O . PHE A 1 90 ? -19.148 3.079 10.970 1.00 98.31 90 PHE A O 1
ATOM 665 N N . PRO A 1 91 ? -18.861 1.503 12.538 1.00 98.19 91 PRO A N 1
ATOM 666 C CA . PRO A 1 91 ? -18.502 2.404 13.630 1.00 98.19 91 PRO A CA 1
ATOM 667 C C . PRO A 1 91 ? -17.050 2.886 13.486 1.00 98.19 91 PRO A C 1
ATOM 669 O O . PRO A 1 91 ? -16.194 2.647 14.339 1.00 98.19 91 PRO A O 1
ATOM 672 N N . VAL A 1 92 ? -16.773 3.545 12.371 1.00 98.56 92 VAL A N 1
ATOM 673 C CA . VAL A 1 92 ? -15.490 4.136 12.008 1.00 98.56 92 VAL A CA 1
ATOM 674 C C . VAL A 1 92 ? -15.742 5.516 11.410 1.00 98.56 92 VAL A C 1
ATOM 676 O O . VAL A 1 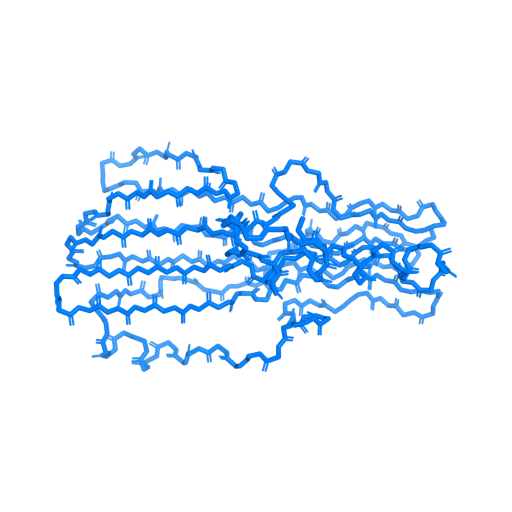92 ? -16.834 5.796 10.920 1.00 98.56 92 VAL A O 1
ATOM 679 N N . ARG A 1 93 ? -14.727 6.374 11.426 1.00 98.62 93 ARG A N 1
ATOM 680 C CA . ARG A 1 93 ? -14.732 7.670 10.746 1.00 98.62 93 ARG A CA 1
ATOM 681 C C . ARG A 1 93 ? -13.504 7.793 9.861 1.00 98.62 93 ARG A C 1
ATOM 683 O O . ARG A 1 93 ? -12.387 7.523 10.306 1.00 98.62 93 ARG A O 1
ATOM 690 N N . LEU A 1 94 ? -13.692 8.212 8.617 1.00 98.56 94 LEU A N 1
ATOM 691 C CA . LEU A 1 94 ? -12.600 8.488 7.699 1.00 98.56 94 LEU A CA 1
ATOM 692 C C . LEU A 1 94 ? -12.078 9.904 7.954 1.00 98.56 94 LEU A C 1
ATOM 694 O O . LEU A 1 94 ? -12.571 10.879 7.397 1.00 98.56 94 LEU A O 1
ATOM 698 N N . ASP A 1 95 ? -11.043 10.018 8.784 1.00 98.25 95 ASP A N 1
ATOM 699 C CA . ASP A 1 95 ? -10.448 11.316 9.114 1.00 98.25 95 ASP A CA 1
ATOM 700 C C . ASP A 1 95 ? -9.767 11.958 7.894 1.00 98.25 95 ASP A C 1
ATOM 702 O O . ASP A 1 95 ? -9.796 13.179 7.727 1.00 98.25 95 ASP A O 1
ATOM 706 N N . SER A 1 96 ? -9.129 11.155 7.034 1.00 98.19 96 SER A N 1
ATOM 707 C CA . SER A 1 96 ? -8.625 11.642 5.749 1.00 98.19 96 SER A CA 1
ATOM 708 C C . SER A 1 96 ? -8.413 10.535 4.721 1.00 98.19 96 SER A C 1
ATOM 710 O O . SER A 1 96 ? -8.101 9.384 5.042 1.00 98.19 96 SER A O 1
ATOM 712 N N . PHE A 1 97 ? -8.522 10.923 3.451 1.00 97.75 97 PHE A N 1
ATOM 713 C CA . PHE A 1 97 ? -8.080 10.120 2.323 1.00 97.75 97 PHE A CA 1
ATOM 714 C C . PHE A 1 97 ? -7.530 11.029 1.225 1.00 97.75 97 PHE A C 1
ATOM 716 O O . PHE A 1 97 ? -8.252 11.860 0.677 1.00 97.75 97 PHE A O 1
ATOM 723 N N . ARG A 1 98 ? -6.226 10.938 0.956 1.00 98.31 98 ARG A N 1
ATOM 724 C CA . ARG A 1 98 ? -5.515 11.891 0.091 1.00 98.31 98 ARG A CA 1
ATOM 725 C C . ARG A 1 98 ? -4.431 11.221 -0.734 1.00 98.31 98 ARG A C 1
ATOM 727 O O . ARG A 1 98 ? -3.889 10.199 -0.330 1.00 98.31 98 ARG A O 1
ATOM 734 N N . ILE A 1 99 ? -4.055 11.853 -1.842 1.00 98.75 99 ILE A N 1
ATOM 735 C CA . ILE A 1 99 ? -2.854 11.472 -2.593 1.00 98.75 99 ILE A CA 1
ATOM 736 C C . ILE A 1 99 ? -1.623 11.721 -1.711 1.00 98.75 99 ILE A C 1
ATOM 738 O O . ILE A 1 99 ? -1.462 12.802 -1.133 1.00 98.75 99 ILE A O 1
ATOM 742 N N . ARG A 1 100 ? -0.754 10.716 -1.600 1.00 98.25 100 ARG A N 1
ATOM 743 C CA . ARG A 1 100 ? 0.523 10.788 -0.887 1.00 98.25 100 ARG A CA 1
ATOM 744 C C . ARG A 1 100 ? 1.567 11.377 -1.827 1.00 98.25 100 ARG A C 1
ATOM 746 O O . ARG A 1 100 ? 2.299 10.644 -2.484 1.00 98.25 100 ARG A O 1
ATOM 753 N N . ARG A 1 101 ? 1.600 12.707 -1.883 1.00 98.50 101 ARG A N 1
ATOM 754 C CA . ARG A 1 101 ? 2.493 13.451 -2.774 1.00 98.50 101 ARG A CA 1
ATOM 755 C C . ARG A 1 101 ? 3.959 13.056 -2.609 1.00 98.50 101 ARG A C 1
ATOM 757 O O . ARG A 1 101 ? 4.411 12.743 -1.502 1.00 98.50 101 ARG A O 1
ATOM 764 N N . ASP A 1 102 ? 4.672 13.071 -3.729 1.00 98.19 102 ASP A N 1
ATOM 765 C CA . ASP A 1 102 ? 6.101 12.770 -3.834 1.00 98.19 102 ASP A CA 1
ATOM 766 C C . ASP A 1 102 ? 6.449 11.330 -3.428 1.00 98.19 102 ASP A C 1
ATOM 768 O O . ASP A 1 102 ? 7.531 11.066 -2.898 1.00 98.19 102 ASP A O 1
ATOM 772 N N . SER A 1 103 ? 5.517 10.391 -3.577 1.00 98.69 103 SER A N 1
ATOM 773 C CA . SER A 1 103 ? 5.766 8.964 -3.367 1.00 98.69 103 SER A CA 1
ATOM 774 C C . SER A 1 103 ? 6.105 8.206 -4.640 1.00 98.69 103 SER A C 1
ATOM 776 O O . SER A 1 103 ? 6.721 7.145 -4.531 1.00 98.69 103 SER A O 1
ATOM 778 N N . GLY A 1 104 ? 5.770 8.743 -5.810 1.00 98.75 104 GLY A N 1
ATOM 779 C CA . GLY A 1 104 ? 6.246 8.248 -7.094 1.00 98.75 104 GLY A CA 1
ATOM 780 C C . GLY A 1 104 ? 7.766 8.360 -7.247 1.00 98.75 104 GLY A C 1
ATOM 781 O O . GLY A 1 104 ? 8.412 9.259 -6.703 1.00 98.75 104 GLY A O 1
ATOM 782 N N . GLY A 1 105 ? 8.352 7.417 -7.977 1.00 98.62 105 GLY A N 1
ATOM 783 C CA . GLY A 1 105 ? 9.762 7.426 -8.339 1.00 98.62 105 GLY A CA 1
ATOM 784 C C . GLY A 1 105 ? 10.058 8.501 -9.381 1.00 98.62 105 GLY A C 1
ATOM 785 O O . GLY A 1 105 ? 9.272 8.728 -10.300 1.00 98.62 105 GLY A O 1
ATOM 786 N N . SER A 1 106 ? 11.205 9.164 -9.252 1.00 98.44 106 SER A N 1
ATOM 787 C CA . SER A 1 106 ? 11.656 10.169 -10.219 1.00 98.44 106 SER A CA 1
ATOM 788 C C . SER A 1 106 ? 12.078 9.535 -11.545 1.00 98.44 106 SER A C 1
ATOM 790 O O . SER A 1 106 ? 12.514 8.390 -11.568 1.00 98.44 106 SER A O 1
ATOM 792 N N . GLY A 1 107 ? 12.055 10.293 -12.631 1.00 97.50 107 GLY A N 1
ATOM 793 C CA . GLY A 1 107 ? 12.565 9.869 -13.934 1.00 97.50 107 GLY A CA 1
ATOM 794 C C . GLY A 1 107 ? 12.171 10.874 -15.006 1.00 97.50 107 GLY A C 1
ATOM 795 O O . GLY A 1 107 ? 11.474 11.849 -14.704 1.00 97.50 107 GLY A O 1
ATOM 796 N N . GLN A 1 108 ? 12.576 10.636 -16.251 1.00 97.88 108 GLN A N 1
ATOM 797 C CA . GLN A 1 108 ? 12.015 11.345 -17.405 1.00 97.88 108 GLN A CA 1
ATOM 798 C C . GLN A 1 108 ? 10.483 11.267 -17.411 1.00 97.88 108 GLN A C 1
ATOM 800 O O . GLN A 1 108 ? 9.821 12.271 -17.671 1.00 97.88 108 GLN A O 1
ATOM 805 N N . GLN A 1 109 ? 9.941 10.091 -17.091 1.00 98.38 109 GLN A N 1
ATOM 806 C CA . GLN A 1 109 ? 8.535 9.916 -16.756 1.00 98.38 109 GLN A CA 1
ATOM 807 C C . GLN A 1 109 ? 8.429 9.544 -15.271 1.00 98.38 109 GLN A C 1
ATOM 809 O O . GLN A 1 109 ? 8.962 8.506 -14.863 1.00 98.38 109 GLN A O 1
ATOM 814 N N . PRO A 1 110 ? 7.782 10.372 -14.434 1.00 98.69 110 PRO A N 1
ATOM 815 C CA . PRO A 1 110 ? 7.626 10.069 -13.018 1.00 98.69 110 PRO A CA 1
ATOM 816 C C . PRO A 1 110 ? 6.643 8.914 -12.809 1.00 98.69 110 PRO A C 1
ATOM 818 O O . PRO A 1 110 ? 5.657 8.783 -13.535 1.00 98.69 110 PRO A O 1
ATOM 821 N N . GLY A 1 111 ? 6.899 8.091 -11.794 1.00 98.75 111 GLY A N 1
ATOM 822 C CA . GLY A 1 111 ? 5.921 7.126 -11.298 1.00 98.75 111 GLY A CA 1
ATOM 823 C C . GLY A 1 111 ? 4.760 7.829 -10.594 1.00 98.75 111 GLY A C 1
ATOM 824 O O . GLY A 1 111 ? 4.908 8.952 -10.115 1.00 98.75 111 GLY A O 1
ATOM 825 N N . GLY A 1 112 ? 3.609 7.164 -10.515 1.00 98.81 112 GLY A N 1
ATOM 826 C CA . GLY A 1 112 ? 2.426 7.716 -9.861 1.00 98.81 112 GLY A CA 1
ATOM 827 C C . GLY A 1 112 ? 2.561 7.747 -8.339 1.00 98.81 112 GLY A C 1
ATOM 828 O O . GLY A 1 112 ? 3.235 6.905 -7.737 1.00 98.81 112 GLY A O 1
ATOM 829 N N . ASP A 1 113 ? 1.876 8.684 -7.701 1.00 98.88 113 ASP A N 1
ATOM 830 C CA . ASP A 1 113 ? 1.781 8.775 -6.250 1.00 98.88 113 ASP A CA 1
ATOM 831 C C . ASP A 1 113 ? 0.772 7.770 -5.670 1.00 98.88 113 ASP A C 1
ATOM 833 O O . ASP A 1 113 ? -0.302 7.514 -6.219 1.00 98.88 113 ASP A O 1
ATOM 837 N N . GLY A 1 114 ? 1.104 7.222 -4.502 1.00 98.62 114 GLY A N 1
ATOM 838 C CA . GLY A 1 114 ? 0.191 6.439 -3.679 1.00 98.62 114 GLY A CA 1
ATOM 839 C C . GLY A 1 114 ? -0.869 7.291 -2.973 1.00 98.62 114 GLY A C 1
ATOM 840 O O . GLY A 1 114 ? -1.071 8.471 -3.264 1.00 98.62 114 GLY A O 1
ATOM 841 N N . VAL A 1 115 ? -1.527 6.707 -1.975 1.00 98.62 115 VAL A N 1
ATOM 842 C CA . VAL A 1 115 ? -2.511 7.389 -1.119 1.00 98.62 115 VAL A CA 1
ATOM 843 C C . VAL A 1 115 ? -2.164 7.247 0.353 1.00 98.62 115 VAL A C 1
ATOM 845 O O . VAL A 1 115 ? -1.490 6.308 0.769 1.00 98.62 115 VAL A O 1
ATOM 848 N N . GLU A 1 116 ? -2.641 8.186 1.157 1.00 98.75 116 GLU A N 1
ATOM 849 C CA . GLU A 1 116 ? -2.693 8.080 2.607 1.00 98.75 116 GLU A CA 1
ATOM 850 C C . GLU A 1 116 ? -4.155 8.051 3.046 1.00 98.75 116 GLU A C 1
ATOM 852 O O . GLU A 1 116 ? -4.928 8.954 2.714 1.00 98.75 116 GLU A O 1
ATOM 857 N N . ARG A 1 117 ? -4.522 7.014 3.799 1.00 98.25 117 ARG A N 1
ATOM 858 C CA . ARG A 1 117 ? -5.849 6.822 4.383 1.00 98.25 117 ARG A CA 1
ATOM 859 C C . ARG A 1 117 ? -5.728 6.743 5.897 1.00 98.25 117 ARG A C 1
ATOM 861 O O . ARG A 1 117 ? -4.884 6.003 6.403 1.00 98.25 117 ARG A O 1
ATOM 868 N N . ARG A 1 118 ? -6.564 7.499 6.605 1.00 98.75 118 ARG A N 1
ATOM 869 C CA . ARG A 1 118 ? -6.605 7.570 8.070 1.00 98.75 118 ARG A CA 1
ATOM 870 C C . ARG A 1 118 ? -8.013 7.228 8.534 1.00 98.75 118 ARG A C 1
ATOM 872 O O . ARG A 1 118 ? -8.943 7.978 8.245 1.00 98.75 118 ARG A O 1
ATOM 879 N N . LEU A 1 119 ? -8.167 6.097 9.215 1.00 98.62 119 LEU A N 1
ATOM 880 C CA . LEU A 1 119 ? -9.462 5.590 9.663 1.00 98.62 119 LEU A CA 1
ATOM 881 C C . LEU A 1 119 ? -9.495 5.501 11.191 1.00 98.62 119 LEU A C 1
ATOM 883 O O . LEU A 1 119 ? -8.779 4.695 11.782 1.00 98.62 119 LEU A O 1
ATOM 887 N N . CYS A 1 120 ? -10.317 6.339 11.813 1.00 98.75 120 CYS A N 1
ATOM 888 C CA . CYS A 1 120 ? -10.553 6.355 13.250 1.00 98.75 120 CYS A CA 1
ATOM 889 C C . CYS A 1 120 ? -11.609 5.309 13.616 1.00 98.75 120 CYS A C 1
ATOM 891 O O . CYS A 1 120 ? -12.679 5.262 13.008 1.00 98.75 120 CYS A O 1
ATOM 893 N N . PHE A 1 121 ? -11.326 4.478 14.612 1.00 98.81 121 PHE A N 1
ATOM 894 C CA . PHE A 1 121 ? -12.264 3.489 15.130 1.00 98.81 121 PHE A CA 1
ATOM 895 C C . PHE A 1 121 ? -13.122 4.114 16.228 1.00 98.81 121 PHE A C 1
ATOM 897 O O . PHE A 1 121 ? -12.608 4.780 17.120 1.00 98.81 121 PHE A O 1
ATOM 904 N N . LEU A 1 122 ? -14.439 3.905 16.190 1.00 98.69 122 LEU A N 1
ATOM 905 C CA . LEU A 1 122 ? -15.376 4.473 17.172 1.00 98.69 122 LEU A CA 1
ATOM 906 C C . LEU A 1 122 ? -15.816 3.452 18.231 1.00 98.69 122 LEU A C 1
ATOM 908 O O . LEU A 1 122 ? -16.488 3.813 19.195 1.00 98.69 122 LEU A O 1
ATOM 912 N N . GLN A 1 123 ? -15.425 2.187 18.074 1.00 98.44 123 GLN A N 1
ATOM 913 C CA . GLN A 1 123 ? -15.605 1.126 19.063 1.00 98.44 123 GLN A CA 1
ATOM 914 C C . GLN A 1 123 ? -14.484 0.078 18.951 1.00 98.44 123 GLN A C 1
ATOM 916 O O . GLN A 1 123 ? -13.798 0.049 17.926 1.00 98.44 123 GLN A O 1
ATOM 921 N N . PRO A 1 124 ? -14.304 -0.794 19.961 1.00 98.62 124 PRO A N 1
ATOM 922 C CA . PRO A 1 124 ? -13.303 -1.851 19.907 1.00 98.62 124 PRO A CA 1
ATOM 923 C C . PRO A 1 124 ? -13.528 -2.833 18.750 1.00 98.62 124 PRO A C 1
ATOM 925 O O . PRO A 1 124 ? -14.631 -3.360 18.565 1.00 98.62 124 PRO A O 1
ATOM 928 N N . MET A 1 125 ? -12.469 -3.082 17.982 1.00 98.56 125 MET A N 1
ATOM 929 C CA . MET A 1 125 ? -12.454 -3.978 16.821 1.00 98.56 125 MET A CA 1
ATOM 930 C C . MET A 1 125 ? -11.074 -4.600 16.638 1.00 98.56 125 MET A C 1
ATOM 932 O O . MET A 1 125 ? -10.081 -4.066 17.121 1.00 98.56 125 MET A O 1
ATOM 936 N N . GLN A 1 126 ? -11.001 -5.687 15.878 1.00 98.62 126 GLN A N 1
ATOM 937 C CA . GLN A 1 126 ? -9.740 -6.188 15.348 1.00 98.62 126 GLN A CA 1
ATOM 938 C C . GLN A 1 126 ? -9.558 -5.664 13.924 1.00 98.62 126 GLN A C 1
ATOM 940 O O . GLN A 1 126 ? -10.484 -5.734 13.115 1.00 98.62 126 GLN A O 1
ATOM 945 N N . ALA A 1 127 ? -8.372 -5.145 13.617 1.00 98.62 127 ALA A N 1
ATOM 946 C CA . ALA A 1 127 ? -7.972 -4.746 12.276 1.00 98.62 127 ALA A CA 1
ATOM 947 C C . ALA A 1 127 ? -6.814 -5.622 11.792 1.00 98.62 127 ALA A C 1
ATOM 949 O O . ALA A 1 127 ? -5.921 -5.975 12.561 1.00 98.62 127 ALA A O 1
ATOM 950 N N . ALA A 1 128 ? -6.808 -5.946 10.504 1.00 98.19 128 ALA A N 1
ATOM 951 C CA . ALA A 1 128 ? -5.744 -6.697 9.864 1.00 98.19 128 ALA A CA 1
ATOM 952 C C . ALA A 1 128 ? -5.384 -6.080 8.513 1.00 98.19 128 ALA A C 1
ATOM 954 O O . ALA A 1 128 ? -6.238 -5.560 7.789 1.00 98.19 128 ALA A O 1
ATOM 955 N N . ILE A 1 129 ? -4.099 -6.138 8.182 1.00 97.69 129 ILE A N 1
ATOM 956 C CA . ILE A 1 129 ? -3.559 -5.677 6.909 1.00 97.69 129 ILE A CA 1
ATOM 957 C C . ILE A 1 129 ? -2.725 -6.787 6.279 1.00 97.69 129 ILE A C 1
ATOM 959 O O . ILE A 1 129 ? -1.865 -7.390 6.923 1.00 97.69 129 ILE A O 1
ATOM 963 N N . LEU A 1 130 ? -2.960 -7.017 4.992 1.00 96.88 130 LEU A N 1
ATOM 964 C CA . LEU A 1 130 ? -2.108 -7.809 4.120 1.00 96.88 130 LEU A CA 1
ATOM 965 C C . LEU A 1 130 ? -1.722 -6.944 2.916 1.00 96.88 130 LEU A C 1
ATOM 967 O O . LEU A 1 130 ? -2.548 -6.596 2.073 1.00 96.88 130 LEU A O 1
ATOM 971 N N . SER A 1 131 ? -0.451 -6.562 2.873 1.00 96.81 131 SER A N 1
ATOM 972 C CA . SER A 1 131 ? 0.092 -5.586 1.938 1.00 96.81 131 SER A CA 1
ATOM 973 C C . SER A 1 131 ? 1.566 -5.854 1.626 1.00 96.81 131 SER A C 1
ATOM 975 O O . SER A 1 131 ? 2.367 -6.170 2.509 1.00 96.81 131 SER A O 1
ATOM 977 N N . GLY A 1 132 ? 1.928 -5.699 0.358 1.00 95.44 132 GLY A N 1
ATOM 978 C CA . GLY A 1 132 ? 3.293 -5.756 -0.149 1.00 95.44 132 GLY A CA 1
ATOM 979 C C . GLY A 1 132 ? 4.025 -4.414 -0.065 1.00 95.44 132 GLY A C 1
ATOM 980 O O . GLY A 1 132 ? 3.525 -3.421 0.473 1.00 95.44 132 GLY A O 1
ATOM 981 N N . HIS A 1 133 ? 5.252 -4.392 -0.592 1.00 96.69 133 HIS A N 1
ATOM 982 C CA . HIS A 1 133 ? 6.069 -3.181 -0.760 1.00 96.69 133 HIS A CA 1
ATOM 983 C C . HIS A 1 133 ? 6.232 -2.306 0.500 1.00 96.69 133 HIS A C 1
ATOM 985 O O . HIS A 1 133 ? 6.347 -1.083 0.423 1.00 96.69 133 HIS A O 1
ATOM 991 N N . ARG A 1 134 ? 6.264 -2.939 1.683 1.00 97.25 134 ARG A N 1
ATOM 992 C CA . ARG A 1 134 ? 6.632 -2.303 2.965 1.00 97.25 134 ARG A CA 1
ATOM 993 C C . ARG A 1 134 ? 8.133 -2.371 3.267 1.00 97.25 134 ARG A C 1
ATOM 995 O O . ARG A 1 134 ? 8.622 -1.631 4.112 1.00 97.25 134 ARG A O 1
ATOM 1002 N N . THR A 1 135 ? 8.861 -3.236 2.559 1.00 95.50 135 THR A N 1
ATOM 1003 C CA . THR A 1 135 ? 10.317 -3.416 2.706 1.00 95.50 135 THR A CA 1
ATOM 1004 C C . THR A 1 135 ? 11.051 -3.174 1.393 1.00 95.50 135 THR A C 1
ATOM 1006 O O . THR A 1 135 ? 12.035 -2.446 1.372 1.00 95.50 135 THR A O 1
ATOM 1009 N N . LEU A 1 136 ? 10.564 -3.761 0.295 1.00 96.00 136 LEU A N 1
ATOM 1010 C CA . LEU A 1 136 ? 11.137 -3.571 -1.036 1.00 96.00 136 LEU A CA 1
ATOM 1011 C C . LEU A 1 136 ? 10.360 -2.482 -1.786 1.00 96.00 136 LEU A C 1
ATOM 1013 O O . LEU A 1 136 ? 9.136 -2.602 -1.901 1.00 96.00 136 LEU A O 1
ATOM 1017 N N . PRO A 1 137 ? 11.021 -1.429 -2.291 1.00 97.75 137 PRO A N 1
ATOM 1018 C CA . PRO A 1 137 ? 10.341 -0.382 -3.036 1.00 97.75 137 PRO A CA 1
ATOM 1019 C C . PRO A 1 137 ? 9.914 -0.875 -4.429 1.00 97.75 137 PRO A C 1
ATOM 1021 O O . PRO A 1 137 ? 10.568 -1.756 -4.996 1.00 97.75 137 PRO A O 1
ATOM 1024 N N . PRO A 1 138 ? 8.839 -0.312 -5.004 1.00 97.94 138 PRO A N 1
ATOM 1025 C CA . PRO A 1 138 ? 8.529 -0.454 -6.423 1.00 97.94 138 PRO A CA 1
ATOM 1026 C C . PRO A 1 138 ? 9.697 0.031 -7.281 1.00 97.94 138 PRO A C 1
ATOM 1028 O O . PRO A 1 138 ? 10.158 1.165 -7.139 1.00 97.94 138 PRO A O 1
ATOM 1031 N N . HIS A 1 139 ? 10.217 -0.851 -8.128 1.00 97.56 139 HIS A N 1
ATOM 1032 C CA . HIS A 1 139 ? 11.433 -0.600 -8.892 1.00 97.56 139 HIS A CA 1
ATOM 1033 C C . HIS A 1 139 ? 11.179 0.394 -10.030 1.00 97.56 139 HIS A C 1
ATOM 1035 O O . HIS A 1 139 ? 10.136 0.347 -10.678 1.00 97.56 139 HIS A O 1
ATOM 1041 N N . GLY A 1 140 ? 12.145 1.273 -10.293 1.00 97.88 140 GLY A N 1
ATOM 1042 C CA . GLY A 1 140 ? 12.153 2.077 -11.515 1.00 97.88 140 GLY A CA 1
ATOM 1043 C C . GLY A 1 140 ? 12.642 1.277 -12.725 1.00 97.88 140 GLY A C 1
ATOM 1044 O O . GLY A 1 140 ? 13.111 0.143 -12.589 1.00 97.88 140 GLY A O 1
ATOM 1045 N N . LEU A 1 141 ? 12.539 1.872 -13.911 1.00 97.69 141 LEU A N 1
ATOM 1046 C CA . LEU A 1 141 ? 12.875 1.235 -15.183 1.00 97.69 141 LEU A CA 1
ATOM 1047 C C . LEU A 1 141 ? 13.834 2.105 -16.009 1.00 97.69 141 LEU A C 1
ATOM 1049 O O . LEU A 1 141 ? 13.692 3.323 -16.057 1.00 97.69 141 LEU A O 1
ATOM 1053 N N . VAL A 1 142 ? 14.820 1.472 -16.660 1.00 96.25 142 VAL A N 1
ATOM 1054 C CA . VAL A 1 142 ? 15.786 2.127 -17.575 1.00 96.25 142 VAL A CA 1
ATOM 1055 C C . VAL A 1 142 ? 16.447 3.372 -16.946 1.00 96.25 142 VAL A C 1
ATOM 1057 O O . VAL A 1 142 ? 16.590 4.400 -17.582 1.00 96.25 142 VAL A O 1
ATOM 1060 N N . GLY A 1 143 ? 16.862 3.284 -15.677 1.00 96.25 143 GLY A N 1
ATOM 1061 C CA . GLY A 1 143 ? 17.508 4.398 -14.958 1.00 96.25 143 GLY A CA 1
ATOM 1062 C C . GLY A 1 143 ? 16.570 5.229 -14.077 1.00 96.25 143 GLY A C 1
ATOM 1063 O O . GLY A 1 143 ? 17.050 5.930 -13.186 1.00 96.25 143 GLY A O 1
ATOM 1064 N N . GLY A 1 144 ? 15.254 5.055 -14.228 1.00 98.06 144 GLY A N 1
ATOM 1065 C CA . GLY A 1 144 ? 14.25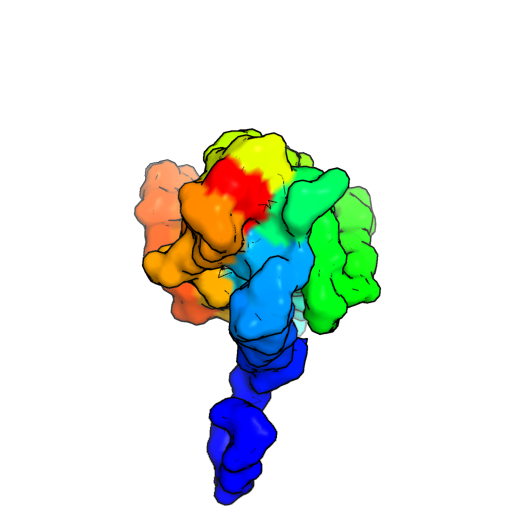8 5.677 -13.366 1.00 98.06 144 GLY A CA 1
ATOM 1066 C C . GLY A 1 144 ? 14.396 5.276 -11.891 1.00 98.06 144 GLY A C 1
ATOM 1067 O O . GLY A 1 144 ? 14.815 4.170 -11.534 1.00 98.06 144 GLY A O 1
ATOM 1068 N N . GLY A 1 145 ? 14.026 6.201 -11.014 1.00 98.44 145 GLY A N 1
ATOM 1069 C CA . GLY A 1 145 ? 14.026 6.051 -9.566 1.00 98.44 145 GLY A CA 1
ATOM 1070 C C . GLY A 1 145 ? 12.907 5.141 -9.062 1.00 98.44 145 GLY A C 1
ATOM 1071 O O . GLY A 1 145 ? 11.856 4.988 -9.683 1.00 98.44 145 GLY A O 1
ATOM 1072 N N . SER A 1 146 ? 13.127 4.540 -7.895 1.00 98.56 146 SER A N 1
ATOM 1073 C CA . SER A 1 146 ? 12.122 3.695 -7.242 1.00 98.56 146 SER A CA 1
ATOM 1074 C C . SER A 1 146 ? 11.027 4.529 -6.576 1.00 98.56 146 SER A C 1
ATOM 1076 O O . SER A 1 146 ? 11.304 5.604 -6.040 1.00 98.56 146 SER A O 1
ATOM 1078 N N . GLY A 1 147 ? 9.801 4.006 -6.557 1.00 98.50 147 GLY A N 1
ATOM 1079 C CA . GLY A 1 147 ? 8.719 4.562 -5.748 1.00 98.50 147 GLY A CA 1
ATOM 1080 C C . GLY A 1 147 ? 8.993 4.378 -4.253 1.00 98.50 147 GLY A C 1
ATOM 1081 O O . GLY A 1 147 ? 9.693 3.451 -3.833 1.00 98.50 147 GLY A O 1
ATOM 1082 N N . LYS A 1 148 ? 8.427 5.245 -3.413 1.00 98.75 148 LYS A N 1
ATOM 1083 C CA . LYS A 1 148 ? 8.478 5.075 -1.956 1.00 98.75 148 LYS A CA 1
ATOM 1084 C C . LYS A 1 148 ? 7.711 3.816 -1.554 1.00 98.75 148 LYS A C 1
ATOM 1086 O O . LYS A 1 148 ? 6.606 3.572 -2.040 1.00 98.75 148 LYS A O 1
ATOM 1091 N N . THR A 1 149 ? 8.253 3.080 -0.587 1.00 98.69 149 THR A N 1
ATOM 1092 C CA . THR A 1 149 ? 7.530 1.996 0.083 1.00 98.69 149 THR A CA 1
ATOM 1093 C C . THR A 1 149 ? 6.261 2.516 0.756 1.00 98.69 149 THR A C 1
ATOM 1095 O O . THR A 1 149 ? 6.136 3.706 1.090 1.00 98.69 149 THR A O 1
ATOM 1098 N N . GLY A 1 150 ? 5.309 1.605 0.945 1.00 98.44 150 GLY A N 1
ATOM 1099 C CA . GLY A 1 150 ? 4.158 1.852 1.799 1.00 98.44 150 GLY A CA 1
ATOM 1100 C C . GLY A 1 150 ? 4.537 1.801 3.280 1.00 98.44 150 GLY A C 1
ATOM 1101 O O . GLY A 1 150 ? 5.584 1.271 3.655 1.00 98.44 150 GLY A O 1
ATOM 1102 N N . GLU A 1 151 ? 3.652 2.304 4.131 1.00 98.56 151 GLU A N 1
ATOM 1103 C CA . GLU A 1 151 ? 3.785 2.292 5.590 1.00 98.56 151 GLU A CA 1
ATOM 1104 C C . GLU A 1 151 ? 2.419 1.975 6.209 1.00 98.56 151 GLU A C 1
ATOM 1106 O O . GLU A 1 151 ? 1.395 2.476 5.744 1.00 98.56 151 GLU A O 1
ATOM 1111 N N . ASN A 1 152 ? 2.407 1.169 7.270 1.00 98.69 152 ASN A N 1
ATOM 1112 C CA . ASN A 1 152 ? 1.220 0.920 8.083 1.00 98.69 152 ASN A CA 1
ATOM 1113 C C . ASN A 1 152 ? 1.539 1.325 9.524 1.00 98.69 152 ASN A C 1
ATOM 1115 O O . ASN A 1 152 ? 2.619 1.007 10.032 1.00 98.69 152 ASN A O 1
ATOM 1119 N N . GLN A 1 153 ? 0.621 2.015 10.191 1.00 98.69 153 GLN A N 1
ATOM 1120 C CA . GLN A 1 153 ? 0.764 2.332 11.609 1.00 98.69 153 GLN A CA 1
ATOM 1121 C C . GLN A 1 153 ? -0.594 2.505 12.283 1.00 98.69 153 GLN A C 1
ATOM 1123 O O . GLN A 1 153 ? -1.579 2.849 11.632 1.00 98.69 153 GLN A O 1
ATOM 1128 N N . VAL A 1 154 ? -0.617 2.325 13.598 1.00 98.88 154 VAL A N 1
ATOM 1129 C CA . VAL A 1 154 ? -1.720 2.738 14.462 1.00 98.88 154 VAL A CA 1
ATOM 1130 C C . VAL A 1 154 ? -1.267 3.934 15.280 1.00 98.88 154 VAL A C 1
ATOM 1132 O O . VAL A 1 154 ? -0.222 3.899 15.930 1.00 98.88 154 VAL A O 1
ATOM 1135 N N . GLU A 1 155 ? -2.058 4.994 15.246 1.00 98.75 155 GLU A N 1
ATOM 1136 C CA . GLU A 1 155 ? -1.949 6.113 16.171 1.00 98.75 155 GLU A CA 1
ATOM 1137 C C . GLU A 1 155 ? -2.950 5.871 17.297 1.00 98.75 155 GLU A C 1
ATOM 1139 O O . GLU A 1 155 ? -4.161 5.863 17.078 1.00 98.75 155 GLU A O 1
ATOM 1144 N N . ARG A 1 156 ? -2.430 5.589 18.488 1.00 98.56 156 ARG A N 1
ATOM 1145 C CA . ARG A 1 156 ? -3.221 5.289 19.678 1.00 98.56 156 ARG A CA 1
ATOM 1146 C C . ARG A 1 156 ? -3.807 6.567 20.266 1.00 98.56 156 ARG A C 1
ATOM 1148 O O . ARG A 1 156 ? -3.200 7.635 20.159 1.00 98.56 156 ARG A O 1
ATOM 1155 N N . ILE A 1 157 ? -4.938 6.452 20.957 1.00 96.69 157 ILE A N 1
ATOM 1156 C CA . ILE A 1 157 ? -5.588 7.591 21.632 1.00 96.69 157 ILE A CA 1
ATOM 1157 C C . ILE A 1 157 ? -4.684 8.286 22.671 1.00 96.69 157 ILE A C 1
ATOM 1159 O O . ILE A 1 157 ? -4.830 9.479 22.925 1.00 96.69 157 ILE A O 1
ATOM 1163 N N . ASP A 1 158 ? -3.722 7.562 23.248 1.00 96.44 158 ASP A N 1
ATOM 1164 C CA . ASP A 1 158 ? -2.721 8.097 24.182 1.00 96.44 158 ASP A CA 1
ATOM 1165 C C . ASP A 1 158 ? -1.551 8.829 23.487 1.00 96.44 158 ASP A C 1
ATOM 1167 O O . ASP A 1 158 ? -0.637 9.321 24.149 1.00 96.44 158 ASP A O 1
ATOM 1171 N N . GLY A 1 159 ? -1.576 8.916 22.153 1.00 96.25 159 GLY A N 1
ATOM 1172 C CA . GLY A 1 159 ? -0.556 9.547 21.319 1.00 96.25 159 GLY A CA 1
ATOM 1173 C C . GLY A 1 159 ? 0.586 8.619 20.895 1.00 96.25 159 GLY A C 1
ATOM 1174 O O . GLY A 1 159 ? 1.465 9.046 20.141 1.00 96.25 159 GLY A O 1
ATOM 1175 N N . LYS A 1 160 ? 0.612 7.355 21.337 1.00 98.38 160 LYS A N 1
ATOM 1176 C CA . LYS A 1 160 ? 1.632 6.390 20.910 1.00 98.38 160 LYS A CA 1
ATOM 1177 C C . LYS A 1 160 ? 1.445 6.018 19.438 1.00 98.38 160 LYS A C 1
ATOM 1179 O O . LYS A 1 160 ? 0.342 5.723 18.992 1.00 98.38 160 LYS A O 1
ATOM 1184 N N . ILE A 1 161 ? 2.551 5.939 18.696 1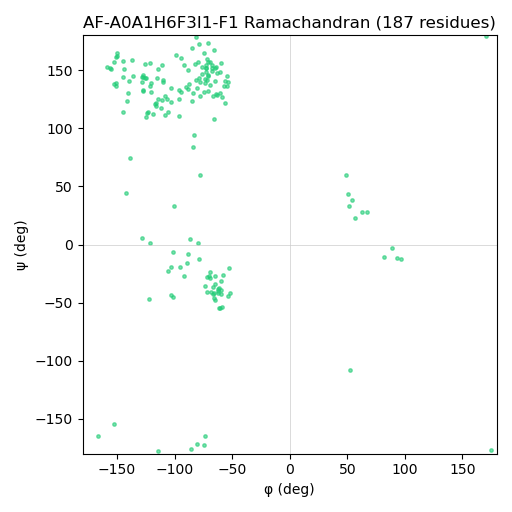.00 98.50 161 ILE A N 1
ATOM 1185 C CA . ILE A 1 161 ? 2.561 5.417 17.323 1.00 98.50 161 ILE A CA 1
ATOM 1186 C C . ILE A 1 161 ? 3.126 3.998 17.323 1.00 98.50 161 ILE A C 1
ATOM 1188 O O . ILE A 1 161 ? 4.265 3.765 17.731 1.00 98.50 161 ILE A O 1
ATOM 1192 N N . GLU A 1 162 ? 2.341 3.053 16.823 1.00 98.38 162 GLU A N 1
ATOM 1193 C CA . GLU A 1 162 ? 2.723 1.659 16.630 1.00 98.38 162 GLU A CA 1
ATOM 1194 C C . GLU A 1 162 ? 2.897 1.372 15.138 1.00 98.38 162 GLU A C 1
ATOM 1196 O O . GLU A 1 162 ? 1.935 1.398 14.376 1.00 98.38 162 GLU A O 1
ATOM 1201 N N . LYS A 1 163 ? 4.134 1.121 14.698 1.00 98.38 163 LYS A N 1
ATOM 1202 C CA . LYS A 1 163 ? 4.420 0.776 13.298 1.00 98.38 163 LYS A CA 1
ATOM 1203 C C . LYS A 1 163 ? 4.122 -0.695 13.046 1.00 98.38 163 LYS A C 1
ATOM 1205 O O . LYS A 1 163 ? 4.565 -1.550 13.810 1.00 98.38 163 LYS A O 1
ATOM 1210 N N . LEU A 1 164 ? 3.450 -0.977 11.937 1.00 98.44 164 LEU A N 1
ATOM 1211 C CA . LEU A 1 164 ? 3.057 -2.320 11.533 1.00 98.44 164 LEU A CA 1
ATOM 1212 C C . LEU A 1 164 ? 3.775 -2.741 10.247 1.00 98.44 164 LEU A C 1
ATOM 1214 O O . LEU A 1 164 ? 4.123 -1.917 9.397 1.00 98.44 164 LEU A O 1
ATOM 1218 N N . GLY A 1 165 ? 3.990 -4.049 10.107 1.00 97.81 165 GLY A N 1
ATOM 1219 C CA . GLY A 1 165 ? 4.536 -4.649 8.892 1.00 97.81 165 GLY A CA 1
ATOM 1220 C C . GLY A 1 165 ? 3.521 -4.716 7.745 1.00 97.81 165 GLY A C 1
ATOM 1221 O O . GLY A 1 165 ? 2.410 -4.191 7.821 1.00 97.81 165 GLY A O 1
ATOM 1222 N N . GLY A 1 166 ? 3.911 -5.395 6.663 1.00 96.06 166 GLY A N 1
ATOM 1223 C CA . GLY A 1 166 ? 3.018 -5.676 5.533 1.00 96.06 166 GLY A CA 1
ATOM 1224 C C . GLY A 1 166 ? 1.923 -6.691 5.855 1.00 96.06 166 GLY A C 1
ATOM 1225 O O . GLY A 1 166 ? 0.846 -6.625 5.274 1.00 96.06 166 GLY A O 1
ATOM 1226 N N . THR A 1 167 ? 2.173 -7.579 6.815 1.00 96.56 167 THR A N 1
ATOM 1227 C CA . THR A 1 167 ? 1.205 -8.537 7.354 1.00 96.56 167 THR A CA 1
ATOM 1228 C C . THR A 1 167 ? 1.118 -8.311 8.851 1.00 96.56 167 THR A C 1
ATOM 1230 O O . THR A 1 167 ? 2.117 -8.488 9.549 1.00 96.56 167 THR A O 1
ATOM 1233 N N . ALA A 1 168 ? -0.032 -7.856 9.332 1.00 97.69 168 ALA A N 1
ATOM 1234 C CA . ALA A 1 168 ? -0.231 -7.564 10.744 1.00 97.69 168 ALA A CA 1
ATOM 1235 C C . ALA A 1 168 ? -1.707 -7.658 11.127 1.00 97.69 168 ALA A C 1
ATOM 1237 O O . ALA A 1 168 ? -2.583 -7.366 10.314 1.00 97.69 168 ALA A O 1
ATOM 1238 N N . GLU A 1 169 ? -1.938 -8.000 12.387 1.00 98.12 169 GLU A N 1
ATOM 1239 C CA . GLU A 1 169 ? -3.225 -7.936 13.071 1.00 98.12 169 GLU A CA 1
ATOM 1240 C C . GLU A 1 169 ? -3.038 -7.086 14.326 1.00 98.12 169 GLU A C 1
ATOM 1242 O O . GLU A 1 169 ? -1.973 -7.118 14.949 1.00 98.12 169 GLU A O 1
ATOM 1247 N N . VAL A 1 170 ? -4.045 -6.293 14.675 1.00 98.62 170 VAL A N 1
ATOM 1248 C CA . VAL A 1 170 ? -3.986 -5.387 15.819 1.00 98.62 170 VAL A CA 1
ATOM 1249 C C . VAL A 1 170 ? -5.382 -5.138 16.376 1.00 98.62 170 VAL A C 1
ATOM 1251 O O . VAL A 1 170 ? -6.337 -4.914 15.630 1.00 98.62 170 VAL A O 1
ATOM 1254 N N . ASP A 1 171 ? -5.491 -5.139 17.700 1.00 98.62 171 ASP A N 1
ATOM 1255 C CA . ASP A 1 171 ? -6.702 -4.691 18.376 1.00 98.62 171 ASP A CA 1
ATOM 1256 C C . ASP A 1 171 ? -6.741 -3.161 18.394 1.00 98.62 171 ASP A C 1
ATOM 1258 O O . ASP A 1 171 ? -5.790 -2.494 18.817 1.00 98.62 171 ASP A O 1
ATOM 1262 N N . MET A 1 172 ? -7.858 -2.611 17.942 1.00 98.69 172 MET A N 1
ATOM 1263 C CA . MET A 1 172 ? -8.150 -1.186 17.878 1.00 98.69 172 MET A CA 1
ATOM 1264 C C . MET A 1 172 ? -9.097 -0.819 19.012 1.00 98.69 172 MET A C 1
ATOM 1266 O O . MET A 1 172 ? -10.089 -1.512 19.245 1.00 98.69 172 MET A O 1
ATOM 1270 N N . GLN A 1 173 ? -8.811 0.277 19.707 1.00 98.62 173 GLN A N 1
ATOM 1271 C CA . GLN A 1 173 ? -9.719 0.861 20.690 1.00 98.62 173 GLN A CA 1
ATOM 1272 C C . GLN A 1 173 ? -10.496 2.031 20.084 1.00 98.62 173 GLN A C 1
ATOM 1274 O O . GLN A 1 173 ? -10.119 2.587 19.052 1.00 98.62 173 GLN A O 1
ATOM 1279 N N . ALA A 1 174 ? -11.589 2.427 20.739 1.00 98.50 174 ALA A N 1
ATOM 1280 C CA . ALA A 1 174 ? -12.297 3.643 20.355 1.00 98.50 174 ALA A CA 1
ATOM 1281 C C . ALA A 1 174 ? -11.354 4.858 20.458 1.00 98.50 174 ALA A C 1
ATOM 1283 O O . ALA A 1 174 ? -10.745 5.090 21.502 1.00 98.50 174 ALA A O 1
ATOM 1284 N N . GLY A 1 175 ? -11.251 5.627 19.377 1.00 98.62 175 GLY A N 1
ATOM 1285 C CA . GLY A 1 175 ? -10.352 6.768 19.220 1.00 98.62 175 GLY A CA 1
ATOM 1286 C C . GLY A 1 175 ? -8.999 6.444 18.582 1.00 98.62 175 GLY A C 1
ATOM 1287 O O . GLY A 1 175 ? -8.309 7.378 18.180 1.00 98.62 175 GLY A O 1
ATOM 1288 N N . ASP A 1 176 ? -8.625 5.168 18.438 1.00 98.81 176 ASP A N 1
ATOM 1289 C CA . ASP A 1 176 ? -7.410 4.791 17.710 1.00 98.81 176 ASP A CA 1
ATOM 1290 C C . ASP A 1 176 ? -7.589 5.021 16.201 1.00 98.81 176 ASP A C 1
ATOM 1292 O O . ASP A 1 176 ? -8.662 4.785 15.637 1.00 98.81 176 ASP A O 1
ATOM 1296 N N . VAL A 1 177 ? -6.516 5.431 15.520 1.00 98.88 177 VAL A N 1
ATOM 1297 C CA . VAL A 1 177 ? -6.511 5.689 14.074 1.00 98.88 177 VAL A CA 1
ATOM 1298 C C . VAL A 1 177 ? -5.576 4.717 13.369 1.00 98.88 177 VAL A C 1
ATOM 1300 O O . VAL A 1 177 ? -4.366 4.722 13.597 1.00 98.88 177 VAL A O 1
ATOM 1303 N N . PHE A 1 178 ? -6.117 3.913 12.456 1.00 98.81 178 PHE A N 1
ATOM 1304 C CA . PHE A 1 178 ? -5.310 3.103 11.549 1.00 98.81 178 PHE A CA 1
ATOM 1305 C C . PHE A 1 178 ? -4.909 3.951 10.338 1.00 98.81 178 PHE A C 1
ATOM 1307 O O . PHE A 1 178 ? -5.760 4.504 9.635 1.00 98.81 178 PHE A O 1
ATOM 1314 N N . VAL A 1 179 ? -3.607 4.057 10.085 1.00 98.81 179 VAL A N 1
ATOM 1315 C CA . VAL A 1 179 ? -3.040 4.864 9.003 1.00 98.81 179 VAL A CA 1
ATOM 1316 C C . VAL A 1 179 ? -2.340 3.958 8.003 1.00 98.81 179 VAL A C 1
ATOM 1318 O O . VAL A 1 179 ? -1.396 3.241 8.344 1.00 98.81 179 VAL A O 1
ATOM 1321 N N . ILE A 1 180 ? -2.783 4.031 6.750 1.00 98.75 180 ILE A N 1
ATOM 1322 C CA . ILE A 1 180 ? -2.200 3.299 5.626 1.00 98.75 180 ILE A CA 1
ATOM 1323 C C . ILE A 1 180 ? -1.660 4.311 4.632 1.00 98.75 180 ILE A C 1
ATOM 1325 O O . ILE A 1 180 ? -2.410 5.120 4.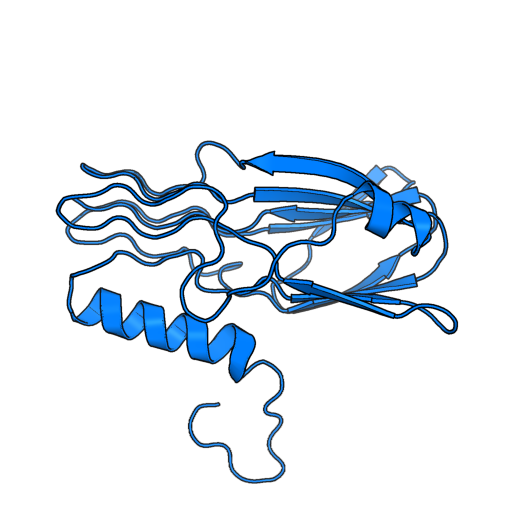087 1.00 98.75 180 ILE A O 1
ATOM 1329 N N . LYS A 1 181 ? -0.361 4.231 4.364 1.00 98.75 181 LYS A N 1
ATOM 1330 C CA . LYS A 1 181 ? 0.291 4.904 3.244 1.00 98.75 181 LYS A CA 1
ATOM 1331 C C . LYS A 1 181 ? 0.610 3.851 2.199 1.00 98.75 181 LYS A C 1
ATOM 1333 O O . LYS A 1 181 ? 1.424 2.965 2.457 1.00 98.75 181 LYS A O 1
ATOM 1338 N N . THR A 1 182 ? -0.026 3.918 1.039 1.00 98.56 182 THR A N 1
ATOM 1339 C CA . THR A 1 182 ? 0.240 2.961 -0.035 1.00 98.56 182 THR A CA 1
ATOM 1340 C C . THR A 1 182 ? 1.520 3.336 -0.791 1.00 98.56 182 THR A C 1
ATOM 1342 O O . THR A 1 182 ? 1.978 4.487 -0.718 1.00 98.56 182 THR A O 1
ATOM 1345 N N . PRO A 1 183 ? 2.161 2.363 -1.460 1.00 98.62 183 PRO A N 1
ATOM 1346 C CA . PRO A 1 183 ? 3.356 2.631 -2.249 1.00 98.62 183 PRO A CA 1
ATOM 1347 C C . PRO A 1 183 ? 3.053 3.546 -3.447 1.00 98.62 183 PRO A C 1
ATOM 1349 O O . PRO A 1 183 ? 1.940 3.543 -3.983 1.00 98.62 183 PRO A O 1
ATOM 1352 N N . GLY A 1 184 ? 4.059 4.308 -3.875 1.00 98.69 184 GLY A N 1
ATOM 1353 C CA . GLY A 1 184 ? 4.047 4.944 -5.199 1.00 98.69 184 GLY A CA 1
ATOM 1354 C C . GLY A 1 184 ? 4.479 3.960 -6.291 1.00 98.69 184 GLY A C 1
ATOM 1355 O O . GLY A 1 184 ? 4.827 2.823 -5.991 1.00 98.69 184 GLY A O 1
ATOM 1356 N N . GLY A 1 185 ? 4.492 4.385 -7.549 1.00 98.62 185 GLY A N 1
ATOM 1357 C CA . GLY A 1 185 ? 5.083 3.618 -8.649 1.00 98.62 185 GLY A CA 1
ATOM 1358 C C . GLY A 1 185 ? 6.526 4.024 -8.940 1.00 98.62 185 GLY A C 1
ATOM 1359 O O . GLY A 1 185 ? 6.957 5.110 -8.560 1.00 98.62 185 GLY A O 1
ATOM 1360 N N . GLY A 1 186 ? 7.286 3.167 -9.615 1.00 98.62 186 GLY A N 1
ATOM 1361 C CA . GLY A 1 186 ? 8.620 3.483 -10.123 1.00 98.62 186 GLY A CA 1
ATOM 1362 C C . GLY A 1 186 ? 8.581 4.432 -11.323 1.00 98.62 186 GLY A C 1
ATOM 1363 O O . GLY A 1 186 ? 7.634 4.415 -12.111 1.00 98.62 186 GLY A O 1
ATOM 1364 N N . GLY A 1 187 ? 9.615 5.260 -11.459 1.00 98.56 187 GLY A N 1
ATOM 1365 C CA . GLY A 1 187 ? 9.808 6.136 -12.613 1.00 98.56 187 GLY A CA 1
ATOM 1366 C C . GLY A 1 187 ? 10.505 5.430 -13.777 1.00 98.56 187 GLY A C 1
ATOM 1367 O O . GLY A 1 187 ? 11.058 4.336 -13.623 1.00 98.56 187 GLY A O 1
ATOM 1368 N N . PHE A 1 188 ? 10.507 6.082 -14.935 1.00 98.56 188 PHE A N 1
ATOM 1369 C CA . PHE A 1 188 ? 11.204 5.648 -16.143 1.00 98.56 188 PHE A CA 1
ATOM 1370 C C . PHE A 1 188 ? 12.218 6.705 -16.586 1.00 98.56 188 PHE A C 1
ATOM 1372 O O . PHE A 1 188 ? 11.879 7.890 -16.608 1.00 98.56 188 PHE A O 1
ATOM 1379 N N . GLY A 1 189 ? 13.402 6.253 -17.018 1.00 95.50 189 GLY A N 1
ATOM 1380 C CA . GLY A 1 189 ? 14.447 7.090 -17.623 1.00 95.50 189 GLY A CA 1
ATOM 1381 C C . GLY A 1 189 ? 15.291 7.842 -16.609 1.00 95.50 189 GLY A C 1
ATOM 1382 O O . GLY A 1 189 ? 14.733 8.743 -15.943 1.00 95.50 189 GLY A O 1
#

Nearest PDB structures (foldseek):
  5m45-assembly2_G  TM=8.175E-01  e=8.359E-09  Xanthobacter autotrophicus Py2
  5svb-assembly1_A  TM=8.105E-01  e=1.655E-07  Xanthobacter autotrophicus Py2
  5svc-assembly1_D  TM=8.329E-01  e=3.885E-07  Xanthobacter autotrophicus Py2
  5svb-assembly1_D  TM=7.898E-01  e=1.841E-07  Xanthobacter autotrophicus Py2
  6yra-assembly2_D  TM=8.416E-01  e=5.951E-07  Pseudomonas jessenii

Solvent-accessible surface area (backbone atoms only — not comparable to full-atom values): 9129 Å² total; per-residue (Å²): 109,94,81,68,60,88,88,59,86,54,85,56,33,79,49,38,50,46,23,45,52,51,37,51,53,34,44,74,72,69,61,29,16,20,26,29,42,34,36,40,38,39,33,38,31,55,99,88,45,82,49,77,48,62,47,43,12,4,27,24,2,26,97,89,40,58,20,49,58,52,40,64,60,92,81,41,87,76,80,73,78,55,65,71,60,46,43,74,77,37,70,38,42,75,78,43,76,43,74,32,78,88,19,26,2,51,39,81,19,34,13,3,21,3,23,34,37,32,39,30,27,66,46,72,29,43,37,35,38,47,33,50,32,53,83,54,50,20,42,33,27,83,78,14,33,49,7,38,49,19,50,35,32,37,40,37,72,89,69,51,75,47,81,46,62,33,67,43,74,47,82,40,45,56,59,18,28,46,35,42,33,39,16,3,0,0,0,14,62

Foldseek 3Di:
DVDDDPPDDCPCVLFQVQLQVVQVVCQVVLFWFFFLRGQWWKWKDDPVDTDTHGWFFKTTAGPPAAIAAGDDDDSDDDDDDDQVRCVVVAQKHWPDKAFPPPQWWDDVHTIYTTIKTKIAGQAKMKMWTAGDQQPPFGGAGAPIGTGHGKWKWKQAQVRDIGTDDNTDMDIHHHGIMIMIGGGTHTYYD